Protein AF-R5EJP7-F1 (afdb_monomer)

pLDDT: mean 77.64, std 16.43, range [38.44, 96.5]

Mean predicted aligned error: 10.97 Å

Radius of gyration: 23.85 Å; Cα contacts (8 Å, |Δi|>4): 355; chains: 1; bounding box: 61×48×78 Å

Structure (mmCIF, N/CA/C/O backbone):
data_AF-R5EJP7-F1
#
_entry.id   AF-R5EJP7-F1
#
loop_
_atom_site.group_PDB
_atom_site.id
_atom_site.type_symbol
_atom_site.label_atom_id
_atom_site.label_alt_id
_atom_site.label_comp_id
_atom_site.label_asym_id
_atom_site.label_entity_id
_atom_site.label_seq_id
_atom_site.pdbx_PDB_ins_code
_atom_site.Cartn_x
_atom_site.Cartn_y
_atom_site.Cartn_z
_atom_site.occupancy
_atom_site.B_iso_or_equiv
_atom_site.auth_seq_id
_atom_site.auth_comp_id
_atom_site.auth_asym_id
_atom_site.auth_atom_id
_atom_site.pdbx_PDB_model_num
ATOM 1 N N . MET A 1 1 ? -15.160 33.007 57.680 1.00 49.91 1 MET A N 1
ATOM 2 C CA . MET A 1 1 ? -15.693 32.527 56.383 1.00 49.91 1 MET A CA 1
ATOM 3 C C . MET A 1 1 ? -16.082 31.056 56.513 1.00 49.91 1 MET A C 1
ATOM 5 O O . MET A 1 1 ? -15.191 30.227 56.633 1.00 49.91 1 MET A O 1
ATOM 9 N N . LYS A 1 2 ? -17.378 30.710 56.554 1.00 53.09 2 LYS A N 1
ATOM 10 C CA . LYS A 1 2 ? -17.824 29.302 56.521 1.00 53.09 2 LYS A CA 1
ATOM 11 C C . LYS A 1 2 ? -17.984 28.872 55.060 1.00 53.09 2 LYS A C 1
ATOM 13 O O . LYS A 1 2 ? -18.818 29.430 54.354 1.00 53.09 2 LYS A O 1
ATOM 18 N N . ARG A 1 3 ? -17.178 27.909 54.604 1.00 61.69 3 ARG A N 1
ATOM 19 C CA . ARG A 1 3 ? -17.355 27.256 53.298 1.00 61.69 3 ARG A CA 1
ATOM 20 C C . ARG A 1 3 ? -18.567 26.323 53.379 1.00 61.69 3 ARG A C 1
ATOM 22 O O . ARG A 1 3 ? -18.588 25.416 54.205 1.00 61.69 3 ARG A O 1
ATOM 29 N N . SER A 1 4 ? -19.583 26.582 52.558 1.00 59.25 4 SER A N 1
ATOM 30 C CA . SER A 1 4 ? -20.739 25.698 52.394 1.00 59.25 4 SER A CA 1
ATOM 31 C C . SER A 1 4 ? -20.351 24.574 51.436 1.00 59.25 4 SER A C 1
ATOM 33 O O . SER A 1 4 ? -20.271 24.786 50.230 1.00 59.25 4 SER A O 1
ATOM 35 N N . ASN A 1 5 ? -20.076 23.389 51.9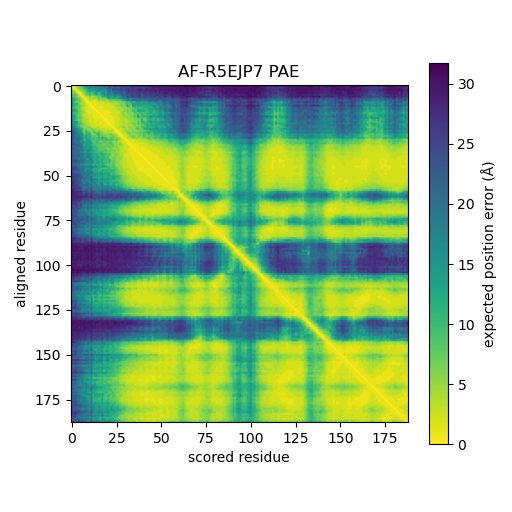77 1.00 64.88 5 ASN A N 1
ATOM 36 C CA . ASN A 1 5 ? -19.972 22.176 51.175 1.00 64.88 5 ASN A CA 1
ATOM 37 C C . ASN A 1 5 ? -21.388 21.617 51.001 1.00 64.88 5 ASN A C 1
ATOM 39 O O . ASN A 1 5 ? -21.934 21.014 51.924 1.00 64.88 5 ASN A O 1
ATOM 43 N N . LYS A 1 6 ? -21.998 21.843 49.833 1.00 70.75 6 LYS A N 1
ATOM 44 C CA . LYS A 1 6 ? -23.187 21.095 49.409 1.00 70.75 6 LYS A CA 1
ATOM 45 C C . LYS A 1 6 ? -22.707 19.730 48.912 1.00 70.75 6 LYS A C 1
ATOM 47 O O . LYS A 1 6 ? -22.056 19.656 47.875 1.00 70.75 6 LYS A O 1
ATOM 52 N N . GLY A 1 7 ? -22.935 18.678 49.695 1.00 68.19 7 GLY A N 1
ATOM 53 C CA . GLY A 1 7 ? -22.681 17.304 49.258 1.00 68.19 7 GLY A CA 1
ATOM 54 C C . GLY A 1 7 ? -23.722 16.875 48.224 1.00 68.19 7 GLY A C 1
ATOM 55 O O . GLY A 1 7 ? -24.893 17.221 48.371 1.00 68.19 7 GLY A O 1
ATOM 56 N N . TYR A 1 8 ? -23.294 16.149 47.190 1.00 74.38 8 TYR A N 1
ATOM 57 C CA . TYR A 1 8 ? -24.193 15.553 46.197 1.00 74.38 8 TYR A CA 1
ATOM 58 C C . TYR A 1 8 ? -25.126 14.532 46.856 1.00 74.38 8 TYR A C 1
ATOM 60 O O . TYR A 1 8 ? -24.685 13.724 47.678 1.00 74.38 8 TYR A O 1
ATOM 68 N N . SER A 1 9 ? -26.407 14.547 46.480 1.00 86.50 9 SER A N 1
ATOM 69 C CA . SER A 1 9 ? -27.352 13.508 46.893 1.00 86.50 9 SER A CA 1
ATOM 70 C C . SER A 1 9 ? -26.990 12.165 46.250 1.00 86.50 9 SER A C 1
ATOM 72 O O . SER A 1 9 ? -26.539 12.116 45.105 1.00 86.50 9 SER A O 1
ATOM 74 N N . LEU A 1 10 ? -27.245 11.051 46.948 1.00 84.62 10 LEU A N 1
ATOM 75 C CA . LEU A 1 10 ? -27.065 9.699 46.396 1.00 84.62 10 LEU A CA 1
ATOM 76 C C . LEU A 1 10 ? -27.857 9.496 45.096 1.00 84.62 10 LEU A C 1
ATOM 78 O O . LEU A 1 10 ? -27.385 8.831 44.178 1.00 84.62 10 LEU A O 1
ATOM 82 N N . VAL A 1 11 ? -29.043 10.104 45.006 1.00 90.69 11 VAL A N 1
ATOM 83 C CA . VAL A 1 11 ? -29.890 10.040 43.807 1.00 90.69 11 VAL A CA 1
ATOM 84 C C . VAL A 1 11 ? -29.264 10.821 42.652 1.00 90.69 11 VAL A C 1
ATOM 86 O O . VAL A 1 11 ? -29.264 10.347 41.520 1.00 90.69 11 VAL A O 1
ATOM 89 N N . GLU A 1 12 ? -28.681 11.988 42.928 1.00 88.12 12 GLU A N 1
ATOM 90 C CA . GLU A 1 12 ? -27.996 12.783 41.903 1.00 88.12 12 GLU A CA 1
ATOM 91 C C . GLU A 1 12 ? -26.761 12.049 41.381 1.00 88.12 12 GLU A C 1
ATOM 93 O O . GLU A 1 12 ? -26.544 12.005 40.173 1.00 88.12 12 GLU A O 1
ATOM 98 N N . LEU A 1 13 ? -26.004 11.385 42.259 1.00 88.88 13 LEU A N 1
ATOM 99 C CA . LEU A 1 13 ? -24.882 10.548 41.842 1.00 88.88 13 LEU A CA 1
ATOM 100 C C . LEU A 1 13 ? -25.345 9.382 40.952 1.00 88.88 13 LEU A C 1
ATOM 102 O O . LEU A 1 13 ? -24.707 9.103 39.938 1.00 88.88 13 LEU A O 1
ATOM 106 N N . LEU A 1 14 ? -26.469 8.740 41.291 1.00 89.75 14 LEU A N 1
ATOM 107 C CA . LEU A 1 14 ? -27.028 7.621 40.528 1.00 89.75 14 LEU A CA 1
ATOM 108 C C . LEU A 1 14 ? -27.467 8.040 39.116 1.00 89.75 14 LEU A C 1
ATOM 110 O O . LEU A 1 14 ? -27.211 7.333 38.142 1.00 89.75 14 LEU A O 1
ATOM 114 N N . ILE A 1 15 ? -28.095 9.207 38.983 1.00 91.94 15 ILE A N 1
ATOM 115 C CA . ILE A 1 15 ? -28.496 9.729 37.672 1.00 91.94 15 ILE A CA 1
ATOM 116 C C . ILE A 1 15 ? -27.258 10.079 36.836 1.00 91.94 15 ILE A C 1
ATOM 118 O O . ILE A 1 15 ? -27.213 9.774 35.643 1.00 91.94 15 ILE A O 1
ATOM 122 N N . VAL A 1 16 ? -26.222 10.656 37.452 1.00 92.75 16 VAL A N 1
ATOM 123 C CA . VAL A 1 16 ? -24.979 11.007 36.752 1.00 92.75 16 VAL A CA 1
ATOM 124 C C . VAL A 1 16 ? -24.275 9.763 36.207 1.00 92.75 16 VAL A C 1
ATOM 126 O O . VAL A 1 16 ? -23.910 9.754 35.031 1.00 92.75 16 VAL A O 1
ATOM 129 N N . ILE A 1 17 ? -24.138 8.692 36.997 1.00 91.44 17 ILE A N 1
ATOM 130 C CA . ILE A 1 17 ? -23.528 7.444 36.503 1.00 91.44 17 ILE A CA 1
ATOM 131 C C . ILE A 1 17 ? -24.368 6.794 35.396 1.00 91.44 17 ILE A C 1
ATOM 133 O O . ILE A 1 17 ? -23.797 6.245 34.457 1.00 91.44 17 ILE A O 1
ATOM 137 N N . ALA A 1 18 ? -25.701 6.899 35.455 1.00 92.38 18 ALA A N 1
ATOM 138 C CA . ALA A 1 18 ? -26.584 6.363 34.423 1.00 92.38 18 ALA A CA 1
ATOM 139 C C . ALA A 1 18 ? -26.394 7.095 33.085 1.00 92.38 18 ALA A C 1
ATOM 141 O O . ALA A 1 18 ? -26.239 6.459 32.043 1.00 92.38 18 ALA A O 1
ATOM 142 N N . ILE A 1 19 ? -26.329 8.430 33.108 1.00 92.19 19 ILE A N 1
ATOM 143 C CA . ILE A 1 19 ? -26.080 9.230 31.902 1.00 92.19 19 ILE A CA 1
ATOM 144 C C . ILE A 1 19 ? -24.655 8.994 31.383 1.00 92.19 19 ILE A C 1
ATOM 146 O O . ILE A 1 19 ? -24.472 8.809 30.180 1.00 92.19 19 ILE A O 1
ATOM 150 N N . MET A 1 20 ? -23.649 8.937 32.265 1.00 90.00 20 MET A N 1
ATOM 151 C CA . MET A 1 20 ? -22.272 8.621 31.869 1.00 90.00 20 MET A CA 1
ATOM 152 C C . MET A 1 20 ? -22.175 7.242 31.212 1.00 90.00 20 MET A C 1
ATOM 154 O O . MET A 1 20 ? -21.526 7.125 30.180 1.00 90.00 20 MET A O 1
ATOM 158 N N . ALA A 1 21 ? -22.869 6.225 31.732 1.00 86.19 21 ALA A N 1
ATOM 159 C CA . ALA A 1 21 ? -22.885 4.891 31.134 1.00 86.19 21 ALA A CA 1
ATOM 160 C C . ALA A 1 21 ? -23.450 4.899 29.702 1.00 86.19 21 ALA A C 1
ATOM 162 O O . ALA A 1 21 ? -22.859 4.297 28.803 1.00 86.19 21 ALA A O 1
ATOM 163 N N . ILE A 1 22 ? -24.547 5.628 29.464 1.00 86.81 22 ILE A N 1
ATOM 164 C CA . ILE A 1 22 ? -25.147 5.766 28.127 1.00 86.81 22 ILE A CA 1
ATOM 165 C C . ILE A 1 22 ? -24.189 6.500 27.175 1.00 86.81 22 ILE A C 1
ATOM 167 O O . ILE A 1 22 ? -23.930 6.025 26.067 1.00 86.81 22 ILE A O 1
ATOM 171 N N . LEU A 1 23 ? -23.618 7.630 27.608 1.00 84.12 23 LEU A N 1
ATOM 172 C CA . LEU A 1 23 ? -22.690 8.425 26.795 1.00 84.12 23 LEU A CA 1
ATOM 173 C C . LEU A 1 23 ? -21.397 7.660 26.475 1.00 84.12 23 LEU A C 1
ATOM 175 O O . LEU A 1 23 ? -20.916 7.703 25.340 1.00 84.12 23 LEU A O 1
ATOM 179 N N . SER A 1 24 ? -20.855 6.913 27.441 1.00 78.81 24 SER A N 1
ATOM 180 C CA . SER A 1 24 ? -19.688 6.053 27.236 1.00 78.81 24 SER A CA 1
ATOM 181 C C . SER A 1 24 ? -19.973 4.929 26.239 1.00 78.81 24 SER A C 1
ATOM 183 O O . SER A 1 24 ? -19.116 4.639 25.406 1.00 78.81 24 SER A O 1
ATOM 185 N N . GLY A 1 25 ? -21.175 4.341 26.258 1.00 72.00 25 GLY A N 1
ATOM 186 C 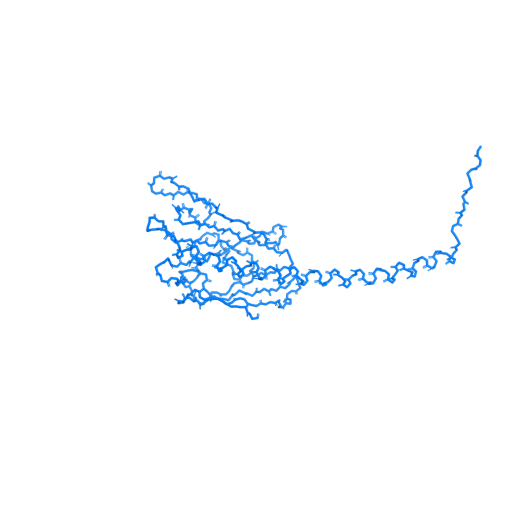CA . GLY A 1 25 ? -21.578 3.315 25.292 1.00 72.00 25 GLY A CA 1
ATOM 187 C C . GLY A 1 25 ? -21.544 3.808 23.839 1.00 72.00 25 GLY A C 1
ATOM 188 O O . GLY A 1 25 ? -20.973 3.146 22.973 1.00 72.00 25 GLY A O 1
ATOM 189 N N . VAL A 1 26 ? -22.078 5.006 23.573 1.00 71.62 26 VAL A N 1
ATOM 190 C CA . VAL A 1 26 ? -22.087 5.609 22.224 1.00 71.62 26 VAL A CA 1
ATOM 191 C C . VAL A 1 26 ? -20.672 5.977 21.756 1.00 71.62 26 VAL A C 1
ATOM 193 O O . VAL A 1 26 ? -20.326 5.772 20.591 1.00 71.62 26 VAL A O 1
ATOM 196 N N . ALA A 1 27 ? -19.822 6.473 22.659 1.00 66.25 27 ALA A N 1
ATOM 197 C CA . ALA A 1 27 ? -18.451 6.860 22.327 1.00 66.25 27 ALA A CA 1
ATOM 198 C C . ALA A 1 27 ? -17.599 5.679 21.819 1.00 66.25 27 ALA A C 1
ATOM 200 O O . ALA A 1 27 ? -16.821 5.840 20.876 1.00 66.25 27 ALA A O 1
ATOM 201 N N . VAL A 1 28 ? -17.763 4.481 22.394 1.00 69.12 28 VAL A N 1
ATOM 202 C CA . VAL A 1 28 ? -16.991 3.285 22.003 1.00 69.12 28 VAL A CA 1
ATOM 203 C C . VAL A 1 28 ? -17.319 2.834 20.574 1.00 69.12 28 VAL A C 1
ATOM 205 O O . VAL A 1 28 ? -16.406 2.497 19.815 1.00 69.12 28 VAL A O 1
ATOM 208 N N . VAL A 1 29 ? -18.595 2.883 20.174 1.00 69.69 29 VAL A N 1
ATOM 209 C CA . VAL A 1 29 ? -19.032 2.522 18.812 1.00 69.69 29 VAL A CA 1
ATOM 210 C C . VAL A 1 29 ? -18.409 3.460 17.775 1.00 69.69 29 VAL A C 1
ATOM 212 O O . VAL A 1 29 ? -17.848 3.003 16.777 1.00 69.69 29 VAL A O 1
ATOM 215 N N . SER A 1 30 ? -18.410 4.767 18.050 1.00 70.69 30 SER A N 1
ATOM 216 C CA . SER A 1 30 ? -17.817 5.782 17.170 1.00 70.69 30 SER A CA 1
ATOM 217 C C . SER A 1 30 ? -16.315 5.574 16.953 1.00 70.69 30 SER A C 1
ATOM 219 O O . SER A 1 30 ? -15.826 5.706 15.831 1.00 70.69 30 SER A O 1
ATOM 221 N N . VAL A 1 31 ? -15.568 5.180 17.992 1.00 75.94 31 VAL A N 1
ATOM 222 C CA . VAL A 1 31 ? -14.130 4.881 17.866 1.00 75.94 31 VAL A CA 1
ATOM 223 C C . VAL A 1 31 ? -13.882 3.667 16.963 1.00 75.94 31 VAL A C 1
ATOM 225 O O . VAL A 1 31 ? -12.926 3.673 16.186 1.00 75.94 31 VAL A O 1
ATOM 228 N N . GLY A 1 32 ? -14.737 2.640 17.024 1.00 78.06 32 GLY A N 1
ATOM 229 C CA . GLY A 1 32 ? -14.656 1.476 16.135 1.00 78.06 32 GLY A CA 1
ATOM 230 C C . GLY A 1 32 ? -14.814 1.851 14.659 1.00 78.06 32 GLY A C 1
ATOM 231 O O . GLY A 1 32 ? -13.994 1.453 13.830 1.00 78.06 32 GLY A O 1
ATOM 232 N N . LEU A 1 33 ? -15.805 2.693 14.349 1.00 81.38 33 LEU A N 1
ATOM 233 C CA . LEU A 1 33 ? -16.051 3.191 12.991 1.00 81.38 33 LEU A CA 1
ATOM 234 C C . LEU A 1 33 ? -14.876 4.026 12.459 1.00 81.38 33 LEU A C 1
ATOM 236 O O . LEU A 1 33 ? -14.459 3.844 11.317 1.00 81.38 33 LEU A O 1
ATOM 240 N N . ILE A 1 34 ? -14.285 4.888 13.293 1.00 85.25 34 ILE A N 1
ATOM 241 C CA . ILE A 1 34 ? -13.122 5.708 12.908 1.00 85.25 34 ILE A CA 1
ATOM 242 C C . ILE A 1 34 ? -11.907 4.833 12.574 1.00 85.25 34 ILE A C 1
ATOM 244 O O . ILE A 1 34 ? -11.189 5.120 11.615 1.00 85.25 34 ILE A O 1
ATOM 248 N N . LYS A 1 35 ? -11.662 3.761 13.340 1.00 87.56 35 LYS A N 1
ATOM 249 C CA . LYS A 1 35 ? -10.561 2.825 13.054 1.00 87.56 35 LYS A CA 1
ATOM 250 C C . LYS A 1 35 ? -10.746 2.152 11.696 1.00 87.56 35 LYS A C 1
ATOM 252 O O . LYS A 1 35 ? -9.797 2.105 10.919 1.00 87.56 35 LYS A O 1
ATOM 257 N N . GLN A 1 36 ? -11.962 1.694 11.396 1.00 87.12 36 GLN A N 1
ATOM 258 C CA . GLN A 1 36 ? -12.276 1.065 10.113 1.00 87.12 36 GLN A CA 1
ATOM 259 C C . GLN A 1 36 ? -12.165 2.052 8.942 1.00 87.12 36 GLN A C 1
ATOM 261 O O . GLN A 1 36 ? -11.613 1.697 7.901 1.00 87.12 36 GLN A O 1
ATOM 266 N N . ALA A 1 37 ? -12.630 3.293 9.112 1.00 88.44 37 ALA A N 1
ATOM 267 C CA . ALA A 1 37 ? -12.478 4.342 8.106 1.00 88.44 37 ALA A CA 1
ATOM 268 C C . ALA A 1 37 ? -10.997 4.598 7.795 1.00 88.44 37 ALA A C 1
ATOM 270 O O . ALA A 1 37 ? -10.576 4.452 6.653 1.00 88.44 37 ALA A O 1
ATOM 271 N N . ARG A 1 38 ? -10.171 4.818 8.827 1.00 90.50 38 ARG A N 1
ATOM 272 C CA . ARG A 1 38 ? -8.722 5.016 8.661 1.00 90.50 38 ARG A CA 1
ATOM 273 C C . ARG A 1 38 ? -8.008 3.805 8.059 1.00 90.50 38 ARG A C 1
ATOM 275 O O . ARG A 1 38 ? -6.990 3.966 7.394 1.00 90.50 38 ARG A O 1
ATOM 282 N N . ALA A 1 39 ? -8.499 2.592 8.314 1.00 90.75 39 ALA A N 1
ATOM 283 C CA . ALA A 1 39 ? -7.974 1.386 7.686 1.00 90.75 39 ALA A CA 1
ATOM 284 C C . ALA A 1 39 ? -8.257 1.368 6.177 1.00 90.75 39 ALA A C 1
ATOM 286 O O . ALA A 1 39 ? -7.357 1.089 5.389 1.00 90.75 39 ALA A O 1
ATOM 287 N N . ARG A 1 40 ? -9.471 1.744 5.760 1.00 91.94 40 ARG A N 1
ATOM 288 C CA . ARG A 1 40 ? -9.826 1.895 4.339 1.00 91.94 40 ARG A CA 1
ATOM 289 C C . ARG A 1 40 ? -9.070 3.043 3.672 1.00 91.94 40 ARG A C 1
ATOM 291 O O . ARG A 1 40 ? -8.584 2.866 2.559 1.00 91.94 40 ARG A O 1
ATOM 298 N N . ASP A 1 41 ? -8.901 4.167 4.363 1.00 93.50 41 ASP A N 1
ATOM 299 C CA . ASP A 1 41 ? -8.111 5.301 3.870 1.00 93.50 41 ASP A CA 1
ATOM 300 C C . ASP A 1 41 ? -6.655 4.898 3.601 1.00 93.50 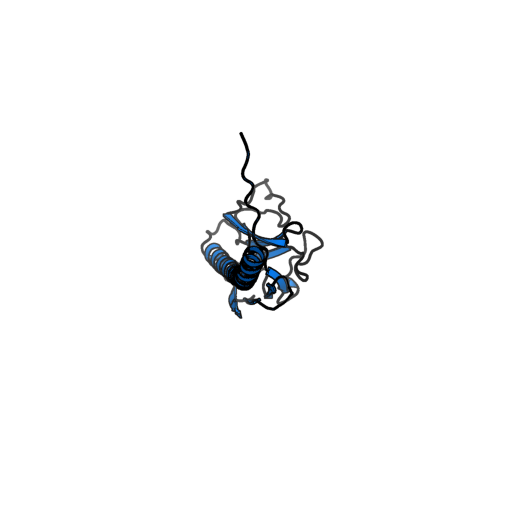41 ASP A C 1
ATOM 302 O O . ASP A 1 41 ? -6.057 5.355 2.628 1.00 93.50 41 ASP A O 1
ATOM 306 N N . ALA A 1 42 ? -6.086 4.004 4.418 1.00 91.88 42 ALA A N 1
ATOM 307 C CA . ALA A 1 42 ? -4.742 3.473 4.200 1.00 91.88 42 ALA A CA 1
ATOM 308 C C . ALA A 1 42 ? -4.648 2.624 2.922 1.00 91.88 42 ALA A C 1
ATOM 310 O O . ALA A 1 42 ? -3.691 2.781 2.165 1.00 91.88 42 ALA A O 1
ATOM 311 N N . VAL A 1 43 ? -5.652 1.781 2.648 1.00 94.12 43 VAL A N 1
ATOM 312 C CA . VAL A 1 43 ? -5.737 1.002 1.397 1.00 94.12 43 VAL A CA 1
ATOM 313 C C . VAL A 1 43 ? -5.807 1.942 0.193 1.00 94.12 43 VAL A C 1
ATOM 315 O O . VAL A 1 43 ? -5.049 1.786 -0.762 1.00 94.12 43 VAL A O 1
ATOM 318 N N . GLN A 1 44 ? -6.676 2.956 0.252 1.00 95.12 44 GLN A N 1
ATOM 319 C CA . GLN A 1 44 ? -6.827 3.936 -0.827 1.00 95.12 44 GLN A CA 1
ATOM 320 C C . GLN A 1 44 ? -5.558 4.767 -1.033 1.00 95.12 44 GLN A C 1
ATOM 322 O O . GLN A 1 44 ? -5.142 4.983 -2.168 1.00 95.12 44 GLN A O 1
ATOM 327 N N . SER A 1 45 ? -4.898 5.180 0.051 1.00 94.38 45 SER A N 1
ATOM 328 C CA . SER A 1 45 ? -3.632 5.917 -0.012 1.00 94.38 45 SER A CA 1
ATOM 329 C C . SER A 1 45 ? -2.531 5.076 -0.651 1.00 94.38 45 SER A C 1
ATOM 331 O O . SER A 1 45 ? -1.833 5.563 -1.534 1.00 94.38 45 SER A O 1
ATOM 333 N N . PHE A 1 46 ? -2.406 3.801 -0.271 1.00 93.81 46 PHE A N 1
ATOM 334 C CA . PHE A 1 46 ? -1.463 2.876 -0.901 1.00 93.81 46 PHE A CA 1
ATOM 335 C C . PHE A 1 46 ? -1.744 2.715 -2.402 1.00 93.81 46 PHE A C 1
ATOM 337 O O . PHE A 1 46 ? -0.837 2.851 -3.221 1.00 93.81 46 PHE A O 1
ATOM 344 N N . ASN A 1 47 ? -3.007 2.499 -2.775 1.00 94.56 47 ASN A N 1
ATOM 345 C CA . ASN A 1 47 ? -3.425 2.372 -4.171 1.00 94.56 47 ASN A CA 1
ATOM 346 C C . ASN A 1 47 ? -3.142 3.650 -4.981 1.00 94.56 47 ASN A C 1
ATOM 348 O O . ASN A 1 47 ? -2.642 3.595 -6.102 1.00 94.56 47 ASN A O 1
ATOM 352 N N . SER A 1 48 ? -3.409 4.817 -4.394 1.00 93.62 48 SER A N 1
ATOM 353 C CA . SER A 1 48 ? -3.097 6.106 -5.009 1.00 93.62 48 SER A CA 1
ATOM 354 C C . SER A 1 48 ? -1.594 6.294 -5.201 1.00 93.62 48 SER A C 1
ATOM 356 O O . SER A 1 48 ? -1.192 6.853 -6.221 1.00 93.62 48 SER A O 1
ATOM 358 N N . GLN A 1 49 ? -0.762 5.837 -4.258 1.00 91.81 49 GLN A N 1
ATOM 359 C CA . GLN A 1 49 ? 0.690 5.889 -4.423 1.00 91.81 49 GLN A CA 1
ATOM 360 C C . GLN A 1 49 ? 1.167 4.942 -5.523 1.00 91.81 49 GLN A C 1
ATOM 362 O O . GLN A 1 49 ? 1.977 5.365 -6.338 1.00 91.81 49 GLN A O 1
ATOM 367 N N . LEU A 1 50 ? 0.605 3.732 -5.643 1.00 92.25 50 LEU A N 1
ATOM 368 C CA . LEU A 1 50 ? 0.883 2.840 -6.778 1.00 92.25 50 LEU A CA 1
ATOM 369 C C . LEU A 1 50 ? 0.584 3.513 -8.122 1.00 92.25 50 LEU A C 1
ATOM 371 O O . LEU A 1 50 ? 1.443 3.540 -9.001 1.00 92.25 50 LEU A O 1
ATOM 375 N N . THR A 1 51 ? -0.609 4.099 -8.266 1.00 92.00 51 THR A N 1
ATOM 376 C CA . THR A 1 51 ? -0.989 4.846 -9.476 1.00 92.00 51 THR A CA 1
ATOM 377 C C . THR A 1 51 ? -0.025 6.001 -9.742 1.00 92.00 51 THR A C 1
ATOM 379 O O . THR A 1 51 ? 0.440 6.176 -10.866 1.00 92.00 51 THR A O 1
ATOM 382 N N . SER A 1 52 ? 0.294 6.781 -8.708 1.00 89.06 52 SER A N 1
ATOM 383 C CA . SER A 1 52 ? 1.176 7.943 -8.805 1.00 89.06 52 SER A CA 1
ATOM 384 C C . SER A 1 52 ? 2.592 7.548 -9.226 1.00 89.06 52 SER A C 1
ATOM 386 O O . SER A 1 52 ? 3.122 8.111 -10.181 1.00 89.06 52 SER A O 1
ATOM 388 N N . THR A 1 53 ? 3.189 6.539 -8.584 1.00 86.62 53 THR A N 1
ATOM 389 C CA . THR A 1 53 ? 4.518 6.028 -8.940 1.00 86.62 53 THR A CA 1
ATOM 390 C C . THR A 1 53 ? 4.526 5.461 -10.355 1.00 86.62 53 THR A C 1
ATOM 392 O O . THR A 1 53 ? 5.448 5.760 -11.110 1.00 86.62 53 THR A O 1
ATOM 395 N N . TRP A 1 54 ? 3.504 4.699 -10.753 1.00 89.75 54 TRP A N 1
ATOM 396 C CA . TRP A 1 54 ? 3.405 4.159 -12.111 1.00 89.75 54 TRP A CA 1
ATOM 397 C C . TRP A 1 54 ? 3.335 5.273 -13.166 1.00 89.75 54 TRP A C 1
ATOM 399 O O . TRP A 1 54 ? 4.126 5.280 -14.110 1.00 89.75 54 TRP A O 1
ATOM 409 N N . LEU A 1 55 ? 2.454 6.265 -12.981 1.00 87.88 55 LEU A N 1
ATOM 410 C CA . LEU A 1 55 ? 2.318 7.404 -13.896 1.00 87.88 55 LEU A CA 1
ATOM 411 C C . LEU A 1 55 ? 3.605 8.223 -13.990 1.00 87.88 55 LEU A C 1
ATOM 413 O O . LEU A 1 55 ? 4.052 8.538 -15.093 1.00 87.88 55 LEU A O 1
ATOM 417 N N . GLN A 1 56 ? 4.210 8.551 -12.847 1.00 86.12 56 GLN A N 1
ATOM 418 C CA . GLN A 1 56 ? 5.440 9.334 -12.819 1.00 86.12 56 GLN A CA 1
ATOM 419 C C . GLN A 1 56 ? 6.608 8.559 -13.447 1.00 86.12 56 GLN A C 1
ATOM 421 O O . GLN A 1 56 ? 7.348 9.137 -14.236 1.00 86.12 56 GLN A O 1
ATOM 426 N N . THR A 1 57 ? 6.711 7.242 -13.227 1.00 83.31 57 THR A N 1
ATOM 427 C CA . THR A 1 57 ? 7.736 6.392 -13.866 1.00 83.31 57 THR A CA 1
ATOM 428 C C . THR A 1 57 ? 7.658 6.443 -15.389 1.00 83.31 57 THR A C 1
ATOM 430 O O . THR A 1 57 ? 8.686 6.493 -16.058 1.00 83.31 57 THR A O 1
ATOM 433 N N . LYS A 1 58 ? 6.444 6.478 -15.950 1.00 82.75 58 LYS A N 1
ATOM 434 C CA . LYS A 1 58 ? 6.231 6.589 -17.400 1.00 82.75 58 LYS A CA 1
ATOM 435 C C . LYS A 1 58 ? 6.448 7.998 -17.958 1.00 82.75 58 LYS A C 1
ATOM 437 O O . LYS A 1 58 ? 6.605 8.147 -19.166 1.00 82.75 58 LYS A O 1
ATOM 442 N N . ALA A 1 59 ? 6.410 9.022 -17.108 1.00 81.50 59 ALA A N 1
ATOM 443 C CA . ALA A 1 59 ? 6.583 10.422 -17.494 1.00 81.50 59 ALA A CA 1
ATOM 444 C C . ALA A 1 59 ? 8.044 10.900 -17.405 1.00 81.50 59 ALA A C 1
ATOM 446 O O . ALA A 1 59 ? 8.355 12.022 -17.806 1.00 81.50 59 ALA A O 1
ATOM 447 N N . ILE A 1 60 ? 8.936 10.068 -16.870 1.00 75.31 60 ILE A N 1
ATOM 448 C CA . ILE A 1 60 ? 10.344 10.395 -16.677 1.00 75.31 60 ILE A CA 1
ATOM 449 C C . ILE A 1 60 ? 11.115 10.448 -18.005 1.00 75.31 60 ILE A C 1
ATOM 451 O O . ILE A 1 60 ? 10.952 9.606 -18.888 1.00 75.31 60 ILE A O 1
ATOM 455 N N . GLY A 1 61 ? 12.003 11.441 -18.123 1.00 63.47 61 GLY A N 1
ATOM 456 C CA . GLY A 1 61 ? 12.875 11.627 -19.283 1.00 63.47 61 GLY A CA 1
ATOM 457 C C . GLY A 1 61 ? 13.969 10.557 -19.414 1.00 63.47 61 GLY A C 1
ATOM 458 O O . GLY A 1 61 ? 14.363 9.905 -18.449 1.00 63.47 61 GLY A O 1
ATOM 459 N N . GLU A 1 62 ? 14.525 10.409 -20.620 1.00 60.75 62 GLU A N 1
ATOM 460 C CA . GLU A 1 62 ? 15.437 9.310 -20.992 1.00 60.75 62 GLU A CA 1
ATOM 461 C C . GLU A 1 62 ? 16.649 9.116 -20.059 1.00 60.75 62 GLU A C 1
ATOM 463 O O . GLU A 1 62 ? 17.121 7.989 -19.902 1.00 60.75 62 GLU A O 1
ATOM 468 N N . LYS A 1 63 ? 17.119 10.190 -19.407 1.00 53.72 63 LYS A N 1
ATOM 469 C CA . LYS A 1 63 ? 18.338 10.219 -18.580 1.00 53.72 63 LYS A CA 1
ATOM 470 C C . LYS A 1 63 ? 18.175 9.736 -17.130 1.00 53.72 63 LYS A C 1
ATOM 472 O O . LYS A 1 63 ? 19.176 9.708 -16.422 1.00 53.72 63 LYS A O 1
ATOM 477 N N . GLN A 1 64 ? 16.973 9.378 -16.674 1.00 63.16 64 GLN A N 1
ATOM 478 C CA . GLN A 1 64 ? 16.742 8.895 -15.300 1.00 63.16 64 GLN A CA 1
ATOM 479 C C . GLN A 1 64 ? 16.352 7.401 -15.310 1.00 63.16 64 GLN A C 1
ATOM 481 O O . GLN A 1 64 ? 15.786 6.907 -16.296 1.00 63.16 64 GLN A O 1
ATOM 486 N N . ASP A 1 65 ? 16.706 6.658 -14.254 1.00 67.31 65 ASP A N 1
ATOM 487 C CA . ASP A 1 65 ? 16.236 5.277 -14.062 1.00 67.31 65 ASP A CA 1
ATOM 488 C C . ASP A 1 65 ? 14.756 5.282 -13.638 1.00 67.31 65 ASP A C 1
ATOM 490 O O . ASP A 1 65 ? 14.183 6.319 -13.309 1.00 67.31 65 ASP A O 1
ATOM 494 N N . SER A 1 66 ? 14.112 4.121 -13.682 1.00 73.25 66 SER A N 1
ATOM 495 C CA . SER A 1 66 ? 12.704 3.989 -13.311 1.00 73.25 66 SER A CA 1
ATOM 496 C C . SER A 1 66 ? 12.488 4.286 -11.823 1.00 73.25 66 SER A C 1
ATOM 498 O O . SER A 1 66 ? 13.280 3.844 -10.981 1.00 73.25 66 SER A O 1
ATOM 500 N N . MET A 1 67 ? 11.397 4.985 -11.485 1.00 77.88 67 MET A N 1
ATOM 501 C CA . MET A 1 67 ? 11.056 5.247 -10.084 1.00 77.88 67 MET A CA 1
ATOM 502 C C . MET A 1 67 ? 10.731 3.958 -9.350 1.00 77.88 67 MET A C 1
ATOM 504 O O . MET A 1 67 ? 10.274 2.966 -9.927 1.00 77.88 67 MET A O 1
ATOM 508 N N . TYR A 1 68 ? 10.902 4.008 -8.036 1.00 80.00 68 TYR A N 1
ATOM 509 C CA . TYR A 1 68 ? 10.450 2.943 -7.164 1.00 80.00 68 TYR A CA 1
ATOM 510 C C . TYR A 1 68 ? 9.816 3.496 -5.894 1.00 80.00 68 TYR A C 1
ATOM 512 O O . TYR A 1 68 ? 10.125 4.588 -5.411 1.00 80.00 68 TYR A O 1
ATOM 520 N N . MET A 1 69 ? 8.916 2.692 -5.351 1.00 84.00 69 MET A N 1
ATOM 521 C CA . MET A 1 69 ? 8.255 2.899 -4.080 1.00 84.00 69 MET A CA 1
ATOM 522 C C . MET A 1 69 ? 8.859 1.937 -3.057 1.00 84.00 69 MET A C 1
ATOM 524 O O . MET A 1 69 ? 8.954 0.737 -3.312 1.00 84.00 69 MET A O 1
ATOM 528 N N . LYS A 1 70 ? 9.261 2.449 -1.895 1.00 83.62 70 LYS A N 1
ATOM 529 C CA . LYS A 1 70 ? 9.679 1.650 -0.738 1.00 83.62 70 LYS A CA 1
ATOM 530 C C . LYS A 1 70 ? 8.561 1.657 0.287 1.00 83.62 70 LYS A C 1
ATOM 532 O O . LYS A 1 70 ? 8.071 2.726 0.640 1.00 83.62 70 LYS A O 1
ATOM 537 N N . VAL A 1 71 ? 8.209 0.489 0.804 1.00 85.62 71 VAL A N 1
ATOM 538 C CA . VAL A 1 71 ? 7.258 0.355 1.905 1.00 85.62 71 VAL A CA 1
ATOM 539 C C . VAL A 1 71 ? 7.976 -0.252 3.095 1.00 85.62 71 VAL A C 1
ATOM 541 O O . VAL A 1 71 ? 8.656 -1.270 2.972 1.00 85.62 71 VAL A O 1
ATOM 544 N N . VAL A 1 72 ? 7.859 0.404 4.244 1.00 82.81 72 VAL A N 1
ATOM 545 C CA . VAL A 1 72 ? 8.557 0.037 5.477 1.00 82.81 72 VAL A CA 1
ATOM 546 C C . VAL A 1 72 ? 7.559 -0.030 6.605 1.00 82.81 72 VAL A C 1
ATOM 548 O O . VAL A 1 72 ? 6.867 0.953 6.858 1.00 82.81 72 VAL A O 1
ATOM 551 N N . ARG A 1 73 ? 7.531 -1.141 7.339 1.00 81.31 73 ARG A N 1
ATOM 552 C CA . ARG A 1 73 ? 6.890 -1.136 8.649 1.00 81.31 73 ARG A CA 1
ATOM 553 C C . ARG A 1 73 ? 7.806 -0.477 9.674 1.00 81.31 73 ARG A C 1
ATOM 555 O O . ARG A 1 73 ? 8.960 -0.871 9.838 1.00 81.31 73 ARG A O 1
ATOM 562 N N . ASN A 1 74 ? 7.286 0.484 10.421 1.00 77.12 74 ASN A N 1
ATOM 563 C CA . ASN A 1 74 ? 7.963 0.999 11.598 1.00 77.12 74 ASN A CA 1
ATOM 564 C C . ASN A 1 74 ? 7.691 0.070 12.790 1.00 77.12 74 ASN A C 1
ATOM 566 O O . ASN A 1 74 ? 6.591 0.060 13.347 1.00 77.12 74 ASN A O 1
ATOM 570 N N . GLY A 1 75 ? 8.697 -0.702 13.206 1.00 68.38 75 GLY A N 1
ATOM 571 C CA . GLY A 1 75 ? 8.565 -1.645 14.322 1.00 68.38 75 GLY A CA 1
ATOM 572 C C . GLY A 1 75 ? 8.126 -1.001 15.646 1.00 68.38 75 GLY A C 1
ATOM 573 O O . GLY A 1 75 ? 7.435 -1.643 16.430 1.00 68.38 75 GLY A O 1
ATOM 574 N N . ASN A 1 76 ? 8.445 0.280 15.871 1.00 69.81 76 ASN A N 1
ATOM 575 C CA . ASN A 1 76 ? 8.112 0.978 17.118 1.00 69.81 76 ASN A CA 1
ATOM 576 C C . ASN A 1 76 ? 6.688 1.548 17.135 1.00 69.81 76 ASN A C 1
ATOM 578 O O . ASN A 1 76 ? 6.084 1.668 18.199 1.00 69.81 76 ASN A O 1
ATOM 582 N N . GLN A 1 77 ? 6.159 1.936 15.972 1.00 64.56 77 GLN A N 1
ATOM 583 C CA . GLN A 1 77 ? 4.869 2.631 15.865 1.00 64.56 77 GLN A CA 1
ATOM 584 C C . GLN A 1 77 ? 3.763 1.766 15.250 1.00 64.56 77 GLN A C 1
ATOM 586 O O . GLN A 1 77 ? 2.601 2.179 15.252 1.00 64.56 77 GLN A O 1
ATOM 591 N N . ALA A 1 78 ? 4.115 0.568 14.764 1.00 70.50 78 ALA A N 1
ATOM 592 C CA . ALA A 1 78 ? 3.239 -0.353 14.044 1.00 70.50 78 ALA A CA 1
ATOM 593 C C . ALA A 1 78 ? 2.499 0.300 12.860 1.00 70.50 78 ALA A C 1
ATOM 595 O O . ALA A 1 78 ? 1.442 -0.173 12.449 1.00 70.50 78 ALA A O 1
ATOM 596 N N . ASP A 1 79 ? 3.051 1.385 12.316 1.00 82.38 79 ASP A N 1
ATOM 597 C CA . ASP A 1 79 ? 2.595 2.031 11.094 1.00 82.38 79 ASP A CA 1
ATOM 598 C C . ASP A 1 79 ? 3.485 1.635 9.909 1.00 82.38 79 ASP A C 1
ATOM 600 O O . ASP A 1 79 ? 4.522 0.981 10.060 1.00 82.38 79 ASP A O 1
ATOM 604 N N . PHE A 1 80 ? 3.028 1.984 8.709 1.00 85.50 80 PHE A N 1
ATOM 605 C CA . PHE A 1 80 ? 3.762 1.752 7.472 1.00 85.50 80 PHE A CA 1
ATOM 606 C C . PHE A 1 80 ? 4.087 3.091 6.829 1.00 85.50 80 PHE A C 1
ATOM 608 O O . PHE A 1 80 ? 3.201 3.927 6.656 1.00 85.50 80 PHE A O 1
ATOM 615 N N . THR A 1 81 ? 5.338 3.279 6.436 1.00 87.62 81 THR A N 1
ATOM 616 C CA . THR A 1 81 ? 5.782 4.434 5.662 1.00 87.62 81 THR A CA 1
ATOM 617 C C . THR A 1 81 ? 5.987 4.018 4.217 1.00 87.62 81 THR A C 1
ATOM 619 O O . THR A 1 81 ? 6.609 2.992 3.940 1.00 87.62 81 THR A O 1
ATOM 622 N N . ILE A 1 82 ? 5.463 4.828 3.303 1.00 87.62 82 ILE A N 1
ATOM 623 C CA . ILE A 1 82 ? 5.713 4.732 1.873 1.00 87.62 82 ILE A CA 1
ATOM 624 C C . ILE A 1 82 ? 6.603 5.903 1.470 1.00 87.62 82 ILE A C 1
ATOM 626 O O . ILE A 1 82 ? 6.215 7.059 1.643 1.00 87.62 82 ILE A O 1
ATOM 630 N N . SER A 1 83 ? 7.755 5.598 0.884 1.00 83.81 83 SER A N 1
ATOM 631 C CA . SER A 1 83 ? 8.673 6.583 0.309 1.00 83.81 83 SER A CA 1
ATOM 632 C C . SER A 1 83 ? 8.772 6.390 -1.202 1.00 83.81 83 SER A C 1
ATOM 634 O O . SER A 1 83 ? 8.917 5.260 -1.672 1.00 83.81 83 SER A O 1
ATOM 636 N N . LEU A 1 84 ? 8.714 7.486 -1.961 1.00 81.00 84 LEU A N 1
ATOM 637 C CA . LEU A 1 84 ? 8.877 7.499 -3.415 1.00 81.00 84 LEU A CA 1
ATOM 638 C C . LEU A 1 84 ? 10.260 8.034 -3.781 1.00 81.00 84 LEU A C 1
ATOM 640 O O . LEU A 1 84 ? 10.702 9.053 -3.247 1.00 81.00 84 LEU A O 1
ATOM 644 N N . TYR A 1 85 ? 10.906 7.370 -4.733 1.00 77.56 85 TYR A N 1
ATOM 645 C CA . TYR A 1 85 ? 12.231 7.725 -5.226 1.00 77.56 85 TYR A CA 1
ATOM 646 C C . TYR A 1 85 ? 12.187 7.896 -6.741 1.00 77.56 85 TYR A C 1
ATOM 648 O O . TYR A 1 85 ? 11.721 7.006 -7.448 1.00 77.56 85 TYR A O 1
ATOM 656 N N . ASP A 1 86 ? 12.692 9.025 -7.234 1.00 71.19 86 ASP A N 1
ATOM 657 C CA . ASP A 1 86 ? 12.622 9.440 -8.644 1.00 71.19 86 ASP A CA 1
ATOM 658 C C . ASP A 1 86 ? 13.543 8.677 -9.609 1.00 71.19 86 ASP A C 1
ATOM 660 O O . ASP A 1 86 ? 13.582 8.992 -10.794 1.00 71.19 86 ASP A O 1
ATOM 664 N N . GLY A 1 87 ? 14.303 7.687 -9.131 1.00 61.66 87 GLY A N 1
ATOM 665 C CA . GLY A 1 87 ? 15.220 6.919 -9.977 1.00 61.66 87 GLY A CA 1
ATOM 666 C C . GLY A 1 87 ? 16.365 7.752 -10.571 1.00 61.66 87 GLY A C 1
ATOM 667 O O . GLY A 1 87 ? 17.165 7.232 -11.348 1.00 61.66 87 GLY A O 1
ATOM 668 N N . THR A 1 88 ? 16.515 9.027 -10.187 1.00 54.00 88 THR A N 1
ATOM 669 C CA . THR A 1 88 ? 17.633 9.880 -10.631 1.00 54.00 88 THR A CA 1
ATOM 670 C C . THR A 1 88 ? 18.966 9.420 -10.068 1.00 54.00 88 THR A C 1
ATOM 672 O O . THR A 1 88 ? 20.029 9.841 -10.524 1.00 54.00 88 THR A O 1
ATOM 675 N N . THR A 1 89 ? 18.911 8.507 -9.102 1.00 46.50 89 THR A N 1
ATOM 676 C CA . THR A 1 89 ? 20.069 8.130 -8.335 1.00 46.50 89 THR A CA 1
ATOM 677 C C . THR A 1 89 ? 19.903 6.793 -7.654 1.00 46.50 89 THR A C 1
ATOM 679 O O . THR A 1 89 ? 18.832 6.427 -7.164 1.00 46.50 89 THR A O 1
ATOM 682 N N . LYS A 1 90 ? 21.011 6.074 -7.541 1.00 43.00 90 LYS A N 1
ATOM 683 C CA . LYS A 1 90 ? 21.055 4.863 -6.744 1.00 43.00 90 LYS A CA 1
ATOM 684 C C . LYS A 1 90 ? 21.251 5.267 -5.284 1.00 43.00 90 LYS A C 1
ATOM 686 O O . LYS A 1 90 ? 22.349 5.591 -4.849 1.00 43.00 90 LYS A O 1
ATOM 691 N N . LYS A 1 91 ? 20.179 5.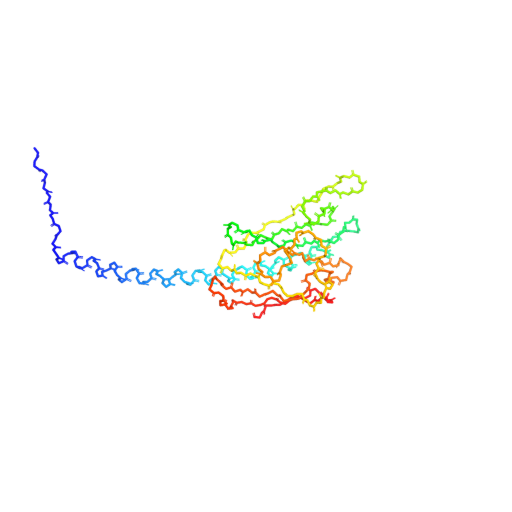247 -4.499 1.00 44.91 91 LYS A N 1
ATOM 692 C CA . LYS A 1 91 ? 20.320 4.665 -3.174 1.00 44.91 91 LYS A CA 1
ATOM 693 C C . LYS A 1 91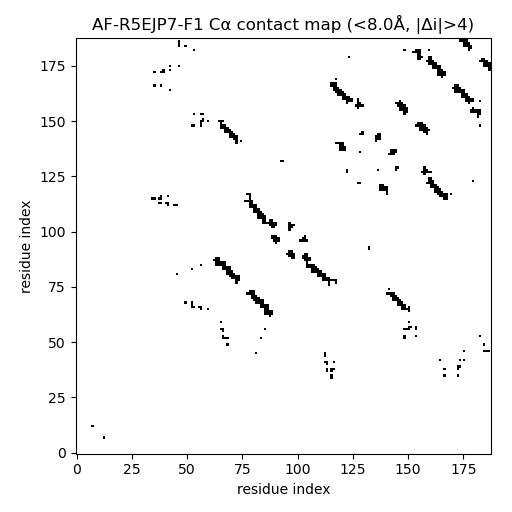 ? 20.505 3.189 -3.466 1.00 44.91 91 LYS A C 1
ATOM 695 O O . LYS A 1 91 ? 19.716 2.616 -4.221 1.00 44.91 91 LYS A O 1
ATOM 700 N N . ASP A 1 92 ? 21.519 2.569 -2.889 1.00 47.59 92 ASP A N 1
ATOM 701 C CA . ASP A 1 92 ? 21.288 1.180 -2.575 1.00 47.59 92 ASP A CA 1
ATOM 702 C C . ASP A 1 92 ? 19.998 1.139 -1.741 1.00 47.59 92 ASP A C 1
ATOM 704 O O . ASP A 1 92 ? 19.794 1.962 -0.839 1.00 47.59 92 ASP A O 1
ATOM 708 N N . LEU A 1 93 ? 19.073 0.259 -2.108 1.00 50.78 93 LEU A N 1
ATOM 709 C CA . LEU A 1 93 ? 17.723 0.187 -1.574 1.00 50.78 93 LEU A CA 1
ATOM 710 C C . LEU A 1 93 ? 17.713 0.063 -0.026 1.00 50.78 93 LEU A C 1
ATOM 712 O O . LEU A 1 93 ? 16.714 0.408 0.612 1.00 50.78 93 LEU A O 1
ATOM 716 N N . SER A 1 94 ? 18.852 -0.252 0.601 1.00 43.94 94 SER A N 1
ATOM 717 C CA . SER A 1 94 ? 19.210 -0.077 2.030 1.00 43.94 94 SER A CA 1
ATOM 718 C C . SER A 1 94 ? 19.046 1.321 2.625 1.00 43.94 94 SER A C 1
ATOM 720 O O . SER A 1 94 ? 19.071 1.459 3.845 1.00 43.94 94 SER A O 1
ATOM 722 N N . GLY A 1 95 ? 18.956 2.367 1.808 1.00 48.44 95 GLY A N 1
ATOM 723 C CA . GLY A 1 95 ? 19.051 3.752 2.270 1.00 48.44 95 GLY A CA 1
ATOM 724 C C . GLY A 1 95 ? 20.469 4.333 2.259 1.00 48.44 95 GLY A C 1
ATOM 725 O O . GLY A 1 95 ? 20.639 5.472 2.689 1.00 48.44 95 GLY A O 1
ATOM 726 N N . GLY A 1 96 ? 21.464 3.594 1.756 1.00 48.72 96 GLY A N 1
ATOM 727 C CA . GLY A 1 96 ? 22.813 4.103 1.518 1.00 48.72 96 GLY A CA 1
ATOM 728 C C . GLY A 1 96 ? 22.900 4.767 0.147 1.00 48.72 96 GLY A C 1
ATOM 729 O O . GLY A 1 96 ? 22.587 4.158 -0.866 1.00 48.72 96 GLY A O 1
ATOM 730 N N . THR A 1 97 ? 23.288 6.029 0.100 1.00 42.56 97 THR A N 1
ATOM 731 C CA . THR A 1 97 ? 23.510 6.776 -1.142 1.00 42.56 97 THR A CA 1
ATOM 732 C C . THR A 1 97 ? 24.749 6.271 -1.890 1.00 42.56 97 THR A C 1
ATOM 734 O O . THR A 1 97 ? 25.749 6.166 -1.194 1.00 42.56 97 T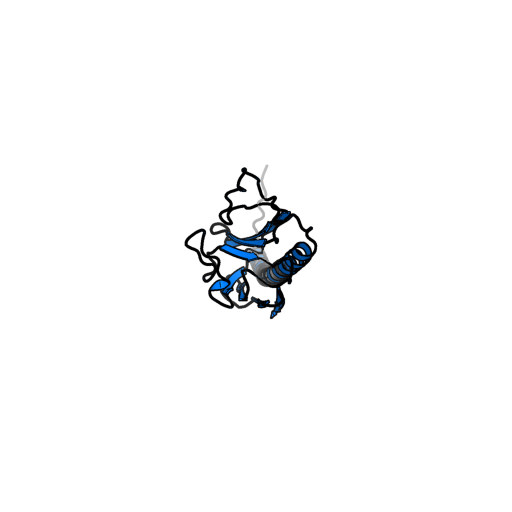HR A O 1
ATOM 737 N N . VAL A 1 98 ? 24.734 6.051 -3.225 1.00 52.91 98 VAL A N 1
ATOM 738 C CA . VAL A 1 98 ? 25.800 6.483 -4.184 1.00 52.91 98 VAL A CA 1
ATOM 739 C C . VAL A 1 98 ? 25.613 5.980 -5.643 1.00 52.91 98 VAL A C 1
ATOM 741 O O . VAL A 1 98 ? 25.234 4.834 -5.877 1.00 52.91 98 VAL A O 1
ATOM 744 N N . ASP A 1 99 ? 26.000 6.799 -6.640 1.00 39.78 99 ASP A N 1
ATOM 745 C CA . ASP A 1 99 ? 26.396 6.346 -7.996 1.00 39.78 99 ASP A CA 1
ATOM 746 C C . ASP A 1 99 ? 27.915 6.011 -8.092 1.00 39.78 99 ASP A C 1
ATOM 748 O O . ASP A 1 99 ? 28.644 6.135 -7.108 1.00 39.78 99 ASP A O 1
ATOM 752 N N . ASN A 1 100 ? 28.427 5.618 -9.275 1.00 43.38 100 ASN A N 1
ATOM 753 C CA . ASN A 1 100 ? 29.859 5.310 -9.519 1.00 43.38 100 ASN A CA 1
ATOM 754 C C . ASN A 1 100 ? 30.814 6.533 -9.390 1.00 43.38 100 ASN A C 1
ATOM 756 O O . ASN A 1 100 ? 32.021 6.398 -9.595 1.00 43.38 100 ASN A O 1
ATOM 760 N N . ASN A 1 101 ? 30.277 7.706 -9.034 1.00 42.12 101 ASN A N 1
ATOM 761 C CA . ASN A 1 101 ? 30.945 8.966 -8.709 1.00 42.12 101 ASN A CA 1
ATOM 762 C C . ASN A 1 101 ? 30.395 9.628 -7.408 1.00 42.12 101 ASN A C 1
ATOM 764 O O . ASN A 1 101 ? 30.783 10.755 -7.104 1.00 42.12 101 ASN A O 1
ATOM 768 N N . GLY A 1 102 ? 29.530 8.970 -6.620 1.00 41.81 102 GLY A N 1
ATOM 769 C CA . GLY A 1 102 ? 28.949 9.478 -5.369 1.00 41.81 102 GLY A CA 1
ATOM 770 C C . GLY A 1 102 ? 27.593 10.232 -5.364 1.00 41.81 102 GLY A C 1
ATOM 771 O O . GLY A 1 102 ? 27.302 10.861 -4.351 1.00 41.81 102 GLY A O 1
ATOM 772 N N . HIS A 1 103 ? 26.739 10.220 -6.395 1.00 39.62 103 HIS A N 1
ATOM 773 C CA . HIS A 1 103 ? 25.450 10.964 -6.378 1.00 39.62 103 HIS A CA 1
ATOM 774 C C . HIS A 1 103 ? 24.300 10.305 -5.571 1.00 39.62 103 HIS A C 1
ATOM 776 O O . HIS A 1 103 ? 24.291 9.087 -5.409 1.00 39.62 103 HIS A O 1
ATOM 782 N N . VAL A 1 104 ? 23.320 11.125 -5.101 1.00 47.66 104 VAL A N 1
ATOM 783 C CA . VAL A 1 104 ? 22.185 10.859 -4.147 1.00 47.66 104 VAL A CA 1
ATOM 784 C C . VAL A 1 104 ? 20.756 10.925 -4.731 1.00 47.66 104 VAL A C 1
ATOM 786 O O . VAL A 1 104 ? 20.484 11.865 -5.472 1.00 47.66 104 VAL A O 1
ATOM 789 N N . THR A 1 105 ? 19.823 10.005 -4.383 1.00 54.06 105 THR A N 1
ATOM 790 C CA . THR A 1 105 ? 18.389 10.040 -4.824 1.00 54.06 105 THR A CA 1
ATOM 791 C C . THR A 1 105 ? 17.571 10.915 -3.921 1.00 54.06 105 THR A C 1
ATOM 793 O O . THR A 1 105 ? 17.526 10.682 -2.709 1.00 54.06 105 THR A O 1
ATOM 796 N N . ALA A 1 106 ? 16.900 11.895 -4.514 1.00 56.81 106 ALA A N 1
ATOM 797 C CA . ALA A 1 106 ? 15.938 12.711 -3.811 1.00 56.81 106 ALA A CA 1
ATOM 798 C C . ALA A 1 106 ? 14.692 11.862 -3.522 1.00 56.81 106 ALA A C 1
ATOM 800 O O . ALA A 1 106 ? 14.059 11.315 -4.423 1.00 56.81 106 A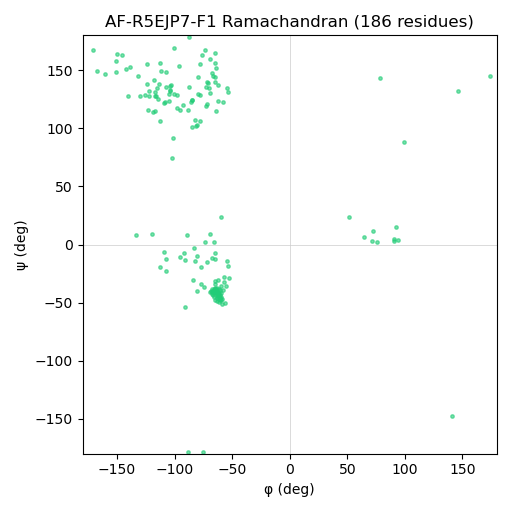LA A O 1
ATOM 801 N N . GLU A 1 107 ? 14.349 11.719 -2.243 1.00 67.62 107 GLU A N 1
ATOM 802 C CA . GLU A 1 107 ? 13.016 11.259 -1.864 1.00 67.62 107 GLU A CA 1
ATOM 803 C C . GLU A 1 107 ? 12.018 12.321 -2.335 1.00 67.62 107 GLU A C 1
ATOM 805 O O . GLU A 1 107 ? 12.071 13.468 -1.895 1.00 67.62 107 GLU A O 1
ATOM 810 N N . THR A 1 108 ? 11.151 11.958 -3.274 1.00 70.75 108 THR A N 1
ATOM 811 C CA . THR A 1 108 ? 10.212 12.894 -3.915 1.00 70.75 108 THR A CA 1
ATOM 812 C C . THR A 1 108 ? 8.875 12.942 -3.177 1.00 70.75 108 THR A C 1
ATOM 814 O O . THR A 1 108 ? 8.065 13.839 -3.395 1.00 70.75 108 THR A O 1
ATOM 817 N N . GLY A 1 109 ? 8.634 11.982 -2.282 1.00 71.31 109 GLY A N 1
ATOM 818 C CA . GLY A 1 109 ? 7.435 11.933 -1.461 1.00 71.31 109 GLY A CA 1
ATOM 819 C C . GLY A 1 109 ? 7.540 10.919 -0.329 1.00 71.31 109 GLY A C 1
ATOM 820 O O . GLY A 1 109 ? 8.201 9.889 -0.460 1.00 71.31 109 GLY A O 1
ATOM 821 N N . ASN A 1 110 ? 6.853 11.221 0.771 1.00 83.06 110 ASN A N 1
ATOM 822 C CA . ASN A 1 110 ? 6.767 10.385 1.962 1.00 83.06 110 ASN A CA 1
ATOM 823 C C . ASN A 1 110 ? 5.341 10.435 2.512 1.00 83.06 110 ASN A C 1
ATOM 825 O O . ASN A 1 110 ? 4.810 11.528 2.727 1.00 83.06 110 ASN A O 1
ATOM 829 N N . ILE A 1 111 ? 4.720 9.279 2.742 1.00 87.50 111 ILE A N 1
ATOM 830 C CA . ILE A 1 111 ? 3.452 9.199 3.471 1.00 87.50 111 ILE A CA 1
ATOM 831 C C . ILE A 1 111 ? 3.505 8.120 4.547 1.00 87.50 111 ILE A C 1
ATOM 833 O O . ILE A 1 111 ? 4.076 7.049 4.347 1.00 87.50 111 ILE A O 1
ATOM 837 N N . THR A 1 112 ? 2.828 8.372 5.663 1.00 89.38 112 THR A N 1
ATOM 838 C CA . THR A 1 112 ? 2.594 7.373 6.709 1.00 89.38 112 THR A CA 1
ATOM 839 C C . THR A 1 112 ? 1.151 6.890 6.633 1.00 89.38 112 THR A C 1
ATOM 841 O O . THR A 1 112 ? 0.211 7.684 6.697 1.00 89.38 112 THR A O 1
ATOM 844 N N . LEU A 1 113 ? 0.971 5.581 6.489 1.00 88.62 113 LEU A N 1
ATOM 845 C CA . LEU A 1 113 ? -0.326 4.919 6.513 1.00 88.62 113 LEU A CA 1
ATOM 846 C C . LEU A 1 113 ? -0.860 4.792 7.946 1.00 88.62 113 LEU A C 1
ATOM 848 O O . LEU A 1 113 ? -0.133 4.897 8.932 1.00 88.62 113 LEU A O 1
ATOM 852 N N . SER A 1 114 ? -2.163 4.538 8.069 1.00 84.25 114 SER A N 1
ATOM 853 C CA . SER A 1 114 ? -2.817 4.332 9.364 1.00 84.25 114 SER A CA 1
ATOM 854 C C . SER A 1 114 ? -2.136 3.233 10.1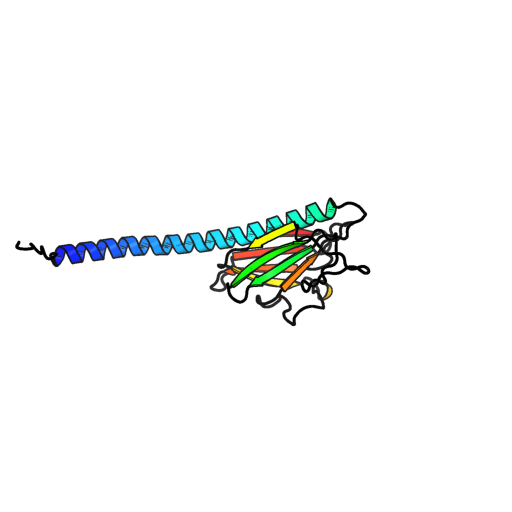90 1.00 84.25 114 SER A C 1
ATOM 856 O O . SER A 1 114 ? -1.935 2.124 9.708 1.00 84.25 114 SER A O 1
ATOM 858 N N . LYS A 1 115 ? -1.906 3.490 11.485 1.00 85.69 115 LYS A N 1
ATOM 859 C CA . LYS A 1 115 ? -1.455 2.473 12.460 1.00 85.69 115 LYS A CA 1
ATOM 860 C C . LYS A 1 115 ? -2.473 1.351 12.718 1.00 85.69 115 LYS A C 1
ATOM 862 O O . LYS A 1 115 ? -2.215 0.441 13.497 1.00 85.69 115 LYS A O 1
ATOM 867 N N . TYR A 1 116 ? -3.685 1.476 12.172 1.00 88.06 116 TYR A N 1
ATOM 868 C CA . TYR A 1 116 ? -4.772 0.521 12.391 1.00 88.06 116 TYR A CA 1
ATOM 869 C C . TYR A 1 116 ? -4.782 -0.628 11.380 1.00 88.06 116 TYR A C 1
ATOM 871 O O . TYR A 1 116 ? -5.746 -1.391 11.372 1.00 88.06 116 TYR A O 1
ATOM 879 N N . ILE A 1 117 ? -3.752 -0.738 10.535 1.00 88.75 117 ILE A N 1
ATOM 880 C CA . ILE A 1 117 ? -3.620 -1.824 9.566 1.00 88.75 117 ILE A CA 1
ATOM 881 C C . ILE A 1 117 ? -2.304 -2.577 9.715 1.00 88.75 117 ILE A C 1
ATOM 883 O O . ILE A 1 117 ? -1.311 -2.054 10.210 1.00 88.75 117 ILE A O 1
ATOM 887 N N . THR A 1 118 ? -2.315 -3.823 9.263 1.00 88.75 118 THR A N 1
ATOM 888 C CA . THR A 1 118 ? -1.128 -4.607 8.929 1.00 88.75 118 THR A CA 1
ATOM 889 C C . THR A 1 118 ? -1.192 -4.942 7.449 1.00 88.75 118 THR A C 1
ATOM 891 O O . THR A 1 118 ? -2.276 -5.195 6.922 1.00 88.75 118 THR A O 1
ATOM 894 N N . ILE A 1 119 ? -0.045 -4.907 6.774 1.00 88.31 119 ILE A N 1
ATOM 895 C CA . ILE A 1 119 ? 0.068 -5.274 5.365 1.00 88.31 119 ILE A CA 1
ATOM 896 C C . ILE A 1 119 ? 0.936 -6.519 5.264 1.00 88.31 119 ILE A C 1
ATOM 898 O O . ILE A 1 119 ? 2.083 -6.514 5.711 1.00 88.31 119 ILE A O 1
ATOM 902 N N . THR A 1 120 ? 0.397 -7.552 4.630 1.00 87.56 120 THR A N 1
ATOM 903 C CA . THR A 1 120 ? 1.134 -8.764 4.277 1.00 87.56 120 THR A CA 1
ATOM 904 C C . THR A 1 120 ? 1.320 -8.800 2.769 1.00 87.56 120 THR A C 1
ATOM 906 O O . THR A 1 120 ? 0.337 -8.782 2.025 1.00 87.56 120 THR A O 1
ATOM 909 N N . TYR A 1 121 ? 2.571 -8.854 2.311 1.00 88.31 121 TYR A N 1
ATOM 910 C CA . TYR A 1 121 ? 2.900 -8.958 0.894 1.00 88.31 121 TYR A CA 1
ATOM 911 C C . TYR A 1 121 ? 3.190 -10.412 0.511 1.00 88.31 121 TYR A C 1
ATOM 913 O O . TYR A 1 121 ? 3.993 -11.098 1.136 1.00 88.31 121 TYR A O 1
ATOM 921 N N . THR A 1 122 ? 2.532 -10.893 -0.538 1.00 89.56 122 THR A N 1
ATOM 922 C CA . THR A 1 122 ? 2.819 -12.178 -1.176 1.00 89.56 122 THR A CA 1
ATOM 923 C C . THR A 1 122 ? 3.225 -11.913 -2.624 1.00 89.56 122 THR A C 1
ATOM 925 O O . THR A 1 122 ? 2.384 -11.434 -3.388 1.00 89.56 122 THR A O 1
ATOM 928 N N . PRO A 1 123 ? 4.480 -12.190 -3.015 1.00 89.69 123 PRO A N 1
ATOM 929 C CA . PRO A 1 123 ? 4.940 -11.962 -4.382 1.00 89.69 123 PRO A CA 1
ATOM 930 C C . PRO A 1 123 ? 4.190 -12.856 -5.379 1.00 89.69 123 PRO A C 1
ATOM 932 O O . PRO A 1 123 ? 3.757 -13.949 -5.009 1.00 89.69 123 PRO A O 1
ATOM 935 N N . SER A 1 124 ? 4.051 -12.420 -6.637 1.00 90.25 124 SER A N 1
ATOM 936 C CA . SER A 1 124 ? 3.501 -13.285 -7.695 1.00 90.25 124 SER A CA 1
ATOM 937 C C . SER A 1 124 ? 4.424 -14.472 -7.974 1.00 90.25 124 SER A C 1
ATOM 939 O O . SER A 1 124 ? 3.944 -15.586 -8.149 1.00 90.25 124 SER A O 1
ATOM 941 N N . ASP A 1 125 ? 5.739 -14.230 -7.936 1.00 87.75 125 ASP A N 1
ATOM 942 C CA . ASP A 1 125 ? 6.807 -15.191 -8.213 1.00 87.75 125 ASP A CA 1
ATOM 943 C C . ASP A 1 125 ? 8.066 -14.836 -7.408 1.00 87.75 125 ASP A C 1
ATOM 945 O O . ASP A 1 125 ? 8.217 -13.709 -6.933 1.00 87.75 125 ASP A O 1
ATOM 949 N N . ALA A 1 126 ? 9.010 -15.772 -7.275 1.00 82.56 126 ALA A N 1
ATOM 950 C CA . ALA A 1 126 ? 10.226 -15.562 -6.479 1.00 82.56 126 ALA A CA 1
ATOM 951 C C . ALA A 1 126 ? 11.055 -14.341 -6.931 1.00 82.56 126 ALA A C 1
ATOM 953 O O . ALA A 1 126 ? 11.638 -13.658 -6.089 1.00 82.56 126 ALA A O 1
ATOM 954 N N . ASP A 1 127 ? 11.041 -14.021 -8.227 1.00 82.88 127 ASP A N 1
ATOM 955 C CA . ASP A 1 127 ? 11.777 -12.892 -8.807 1.00 82.88 127 ASP A CA 1
ATOM 956 C C . ASP A 1 127 ? 11.185 -11.522 -8.442 1.00 82.88 127 ASP A C 1
ATOM 958 O O . ASP A 1 127 ? 11.860 -10.503 -8.590 1.00 82.88 127 ASP A O 1
ATOM 962 N N . GLN A 1 128 ? 9.949 -11.481 -7.927 1.00 83.25 128 GLN A N 1
ATOM 963 C CA . GLN A 1 128 ? 9.296 -10.256 -7.446 1.00 83.25 128 GLN A CA 1
ATOM 964 C C . GLN A 1 128 ? 9.735 -9.860 -6.038 1.00 83.25 128 GLN A C 1
ATOM 966 O O . GLN A 1 128 ? 9.406 -8.770 -5.558 1.00 83.25 128 GLN A O 1
ATOM 971 N N . LEU A 1 129 ? 10.467 -10.747 -5.367 1.00 75.50 129 LEU A N 1
ATOM 972 C CA . LEU A 1 129 ? 11.212 -10.404 -4.173 1.00 75.50 129 LEU A CA 1
ATOM 973 C C . LEU A 1 129 ? 12.513 -9.716 -4.585 1.00 75.50 129 LEU A C 1
ATOM 975 O O . LEU A 1 129 ? 13.149 -10.061 -5.585 1.00 75.50 129 LEU A O 1
ATOM 979 N N . GLU A 1 130 ? 12.933 -8.748 -3.783 1.00 69.06 130 GLU A N 1
ATOM 980 C CA . GLU A 1 130 ? 14.297 -8.248 -3.868 1.00 69.06 130 GLU A CA 1
ATOM 981 C C . GLU A 1 130 ? 15.224 -9.091 -2.990 1.00 69.06 130 GLU A C 1
ATOM 983 O O . GLU A 1 130 ? 14.883 -9.439 -1.856 1.00 69.06 130 GLU A O 1
ATOM 988 N N . SER A 1 131 ? 16.392 -9.451 -3.532 1.00 48.38 131 SER A N 1
ATOM 989 C CA . SER A 1 131 ? 17.434 -10.184 -2.809 1.00 48.38 131 SER A CA 1
ATOM 990 C C . SER A 1 131 ? 18.517 -9.207 -2.371 1.00 48.38 131 SER A C 1
ATOM 992 O O . SER A 1 131 ? 19.467 -8.946 -3.103 1.00 48.38 131 SER A O 1
ATOM 994 N N . GLY A 1 132 ? 18.363 -8.668 -1.166 1.00 41.97 132 GLY A N 1
ATOM 995 C CA . GLY A 1 132 ? 19.320 -7.757 -0.553 1.00 41.97 132 GLY A CA 1
ATOM 996 C C . GLY A 1 132 ? 18.614 -6.725 0.317 1.00 41.97 132 GLY A C 1
ATOM 997 O O . GLY A 1 132 ? 17.669 -6.092 -0.136 1.00 41.97 132 GLY A O 1
ATOM 998 N N . TYR A 1 133 ? 19.138 -6.557 1.533 1.00 43.03 133 TYR A N 1
ATOM 999 C CA . TYR A 1 133 ? 18.822 -5.541 2.549 1.00 43.03 133 TYR A CA 1
ATOM 1000 C C . TYR A 1 133 ? 17.885 -5.924 3.693 1.00 43.03 133 TYR A C 1
ATOM 1002 O O . TYR A 1 133 ? 16.689 -5.665 3.676 1.00 43.03 133 TYR A O 1
ATOM 1010 N N . GLY A 1 134 ? 18.516 -6.457 4.750 1.00 39.84 134 GLY A N 1
ATOM 1011 C CA . GLY A 1 134 ? 17.869 -6.932 5.971 1.00 39.84 134 GLY A CA 1
ATOM 1012 C C . GLY A 1 134 ? 17.236 -8.300 5.749 1.00 39.84 134 GLY A C 1
ATOM 1013 O O . GLY A 1 134 ? 16.725 -8.591 4.675 1.00 39.84 134 GLY A O 1
ATOM 1014 N N . ASN A 1 135 ? 17.274 -9.175 6.748 1.00 38.44 135 ASN A N 1
ATOM 1015 C CA . ASN A 1 135 ? 16.694 -10.519 6.642 1.00 38.44 135 ASN A CA 1
ATOM 1016 C C . ASN A 1 135 ? 15.151 -10.518 6.572 1.00 38.44 135 ASN A C 1
ATOM 1018 O O . ASN A 1 135 ? 14.536 -11.582 6.604 1.00 38.44 135 ASN A O 1
ATOM 1022 N N . ASP A 1 136 ? 14.522 -9.353 6.431 1.00 49.22 136 ASP A N 1
ATOM 1023 C CA . ASP A 1 136 ? 13.090 -9.178 6.621 1.00 49.22 136 ASP A CA 1
ATOM 1024 C C . ASP A 1 136 ? 12.403 -9.095 5.259 1.00 49.22 136 ASP A C 1
ATOM 1026 O O . ASP A 1 136 ? 11.997 -8.035 4.774 1.00 49.22 136 ASP A O 1
ATOM 1030 N N . LYS A 1 137 ? 12.291 -10.261 4.615 1.00 50.88 137 LYS A N 1
ATOM 1031 C CA . LYS A 1 137 ? 11.413 -10.437 3.458 1.00 50.88 137 LYS A CA 1
ATOM 1032 C C . LYS A 1 137 ? 9.997 -10.073 3.910 1.00 50.88 137 LYS A C 1
ATOM 1034 O O . LYS A 1 137 ? 9.495 -10.673 4.852 1.00 50.88 137 LYS A O 1
ATOM 1039 N N . GLY A 1 138 ? 9.361 -9.099 3.250 1.00 51.28 138 GLY A N 1
ATOM 1040 C CA . GLY A 1 138 ? 8.032 -8.537 3.568 1.00 51.28 138 GLY A CA 1
ATOM 1041 C C . GLY A 1 138 ? 6.833 -9.502 3.559 1.00 51.28 138 GLY A C 1
ATOM 1042 O O . GLY A 1 138 ? 5.699 -9.069 3.381 1.00 51.28 138 GLY A O 1
ATOM 1043 N N . THR A 1 139 ? 7.053 -10.798 3.750 1.00 50.72 139 THR A N 1
ATOM 1044 C CA . THR A 1 139 ? 6.033 -11.846 3.761 1.00 50.72 139 THR A CA 1
ATOM 1045 C C . THR A 1 139 ? 5.296 -11.989 5.090 1.00 50.72 139 THR A C 1
ATOM 1047 O O . THR A 1 139 ? 4.250 -12.627 5.116 1.00 50.72 139 THR A O 1
ATOM 1050 N N . ASP A 1 140 ? 5.795 -11.406 6.184 1.00 53.34 140 ASP A N 1
ATOM 1051 C CA . ASP A 1 140 ? 5.247 -11.587 7.541 1.00 53.34 140 ASP A CA 1
ATOM 1052 C C . ASP A 1 140 ? 4.759 -10.290 8.213 1.00 53.34 140 ASP A C 1
ATOM 1054 O O . ASP A 1 140 ? 4.429 -10.274 9.398 1.00 53.34 140 ASP A O 1
ATOM 1058 N N . GLY A 1 141 ? 4.697 -9.187 7.462 1.00 55.78 141 GLY A N 1
ATOM 1059 C CA . GLY A 1 141 ? 4.230 -7.905 7.984 1.00 55.78 141 GLY A CA 1
ATOM 1060 C C . GLY A 1 141 ? 5.205 -7.216 8.942 1.00 55.78 141 GLY A C 1
ATOM 1061 O O . GLY A 1 141 ? 4.804 -6.240 9.568 1.00 55.78 141 GLY A O 1
ATOM 1062 N N . SER A 1 142 ? 6.461 -7.668 9.060 1.00 57.97 142 SER A N 1
ATOM 1063 C CA . SER A 1 142 ? 7.574 -6.965 9.738 1.00 57.97 142 SER A CA 1
ATOM 1064 C C . SER A 1 142 ? 8.619 -6.396 8.779 1.00 57.97 142 SER A C 1
ATOM 1066 O O . SER A 1 142 ? 9.444 -5.589 9.198 1.00 57.97 142 SER A O 1
ATOM 1068 N N . GLY A 1 143 ? 8.573 -6.796 7.509 1.00 67.62 143 GLY A N 1
ATOM 1069 C CA . GLY A 1 143 ? 9.612 -6.473 6.538 1.00 67.62 143 GLY A CA 1
ATOM 1070 C C . GLY A 1 143 ? 9.457 -5.151 5.794 1.00 67.62 143 GLY A C 1
ATOM 1071 O O . GLY A 1 143 ? 8.497 -4.391 5.950 1.00 67.62 143 GLY A O 1
ATOM 1072 N N . GLN A 1 144 ? 10.451 -4.904 4.948 1.00 76.38 144 GLN A N 1
ATOM 1073 C CA . GLN A 1 144 ? 10.450 -3.845 3.947 1.00 76.38 144 GLN A CA 1
ATOM 1074 C C . GLN A 1 144 ? 10.276 -4.491 2.574 1.00 76.38 144 GLN A C 1
ATOM 1076 O O . GLN A 1 144 ? 10.713 -5.620 2.346 1.00 76.38 144 GLN A O 1
ATOM 1081 N N . TRP A 1 145 ? 9.638 -3.790 1.646 1.00 78.62 145 TRP A N 1
ATOM 1082 C CA . TRP A 1 145 ? 9.580 -4.232 0.257 1.00 78.62 145 TRP A CA 1
ATOM 1083 C C . TRP A 1 145 ? 9.599 -3.049 -0.697 1.00 78.62 145 TRP A C 1
ATOM 1085 O O . TRP A 1 145 ? 9.360 -1.898 -0.318 1.00 78.62 145 TRP A O 1
ATOM 1095 N N . TYR A 1 146 ? 9.894 -3.363 -1.951 1.00 82.94 146 TYR A N 1
ATOM 1096 C CA . TYR A 1 146 ? 10.060 -2.392 -3.016 1.00 82.94 146 TYR A CA 1
ATOM 1097 C C . TYR A 1 146 ? 9.117 -2.732 -4.152 1.00 82.94 146 TYR A C 1
ATOM 1099 O O . TYR A 1 146 ? 8.956 -3.899 -4.507 1.00 82.94 146 TYR A O 1
ATOM 1107 N N . ILE A 1 147 ? 8.504 -1.697 -4.708 1.00 87.00 147 ILE A N 1
ATOM 1108 C CA . ILE A 1 147 ? 7.716 -1.782 -5.927 1.00 87.00 147 ILE A CA 1
ATOM 1109 C C . ILE A 1 147 ? 8.405 -0.905 -6.956 1.00 87.00 147 ILE A C 1
ATOM 1111 O O . ILE A 1 147 ? 8.509 0.308 -6.770 1.00 87.00 147 ILE A O 1
ATOM 1115 N N . LYS A 1 148 ? 8.918 -1.524 -8.015 1.00 86.19 148 LYS A N 1
ATOM 1116 C CA . LYS A 1 148 ? 9.622 -0.836 -9.097 1.00 86.19 148 LYS A CA 1
ATOM 1117 C C . LYS A 1 148 ? 8.916 -1.141 -10.403 1.00 86.19 148 LYS A C 1
ATOM 1119 O O . LYS A 1 148 ? 8.704 -2.306 -10.733 1.00 86.19 148 LYS A O 1
ATOM 1124 N N . PHE A 1 149 ? 8.582 -0.093 -11.140 1.00 86.00 149 PHE A N 1
ATOM 1125 C CA . PHE A 1 149 ? 8.016 -0.217 -12.475 1.00 86.00 149 PHE A CA 1
ATOM 1126 C C . PHE A 1 149 ? 9.117 -0.078 -13.517 1.00 86.00 149 PHE A C 1
ATOM 1128 O O . PHE A 1 149 ? 10.139 0.550 -13.266 1.00 86.00 149 PHE A O 1
ATOM 1135 N N . ASP A 1 150 ? 8.916 -0.668 -14.681 1.00 85.19 150 ASP A N 1
ATOM 1136 C CA . ASP A 1 150 ? 9.743 -0.457 -15.854 1.00 85.19 150 ASP A CA 1
ATOM 1137 C C . ASP A 1 150 ? 9.248 0.782 -16.603 1.00 85.19 150 ASP A C 1
ATOM 1139 O O . ASP A 1 150 ? 8.078 0.861 -16.984 1.00 85.19 150 ASP A O 1
ATOM 1143 N N . LYS A 1 151 ? 10.126 1.760 -16.843 1.00 82.81 151 LYS A N 1
ATOM 1144 C CA . LYS A 1 151 ? 9.736 3.000 -17.530 1.00 82.81 151 LYS A CA 1
ATOM 1145 C C . LYS A 1 151 ? 9.290 2.803 -18.980 1.00 82.81 151 LYS A C 1
ATOM 1147 O O . LYS A 1 151 ? 8.458 3.569 -19.459 1.00 82.81 151 LYS A O 1
ATOM 1152 N N . ALA A 1 152 ? 9.839 1.811 -19.684 1.00 83.50 152 ALA A N 1
ATOM 1153 C CA . ALA A 1 152 ? 9.587 1.626 -21.111 1.00 83.50 152 ALA A CA 1
ATOM 1154 C C . ALA A 1 152 ? 8.247 0.923 -21.363 1.00 83.50 152 ALA A C 1
ATOM 1156 O O . ALA A 1 152 ? 7.505 1.286 -22.274 1.00 83.50 152 ALA A O 1
ATOM 1157 N N . THR A 1 153 ? 7.932 -0.073 -20.540 1.00 86.31 153 THR A N 1
ATOM 1158 C CA . THR A 1 153 ? 6.788 -0.972 -20.727 1.00 86.31 153 THR A CA 1
ATOM 1159 C C . THR A 1 153 ? 5.658 -0.713 -19.733 1.00 86.31 153 THR A C 1
ATOM 1161 O O . THR A 1 153 ? 4.508 -1.032 -20.022 1.00 86.31 153 THR A O 1
ATOM 1164 N N . GLY A 1 154 ? 5.948 -0.108 -18.578 1.00 85.06 154 GLY A N 1
ATOM 1165 C CA . GLY A 1 154 ? 5.009 0.008 -17.461 1.00 85.06 154 GLY A CA 1
ATOM 1166 C C . GLY A 1 154 ? 4.823 -1.291 -16.672 1.00 85.06 154 GLY A C 1
ATOM 1167 O O . GLY A 1 154 ? 4.028 -1.298 -15.732 1.00 85.06 154 GLY A O 1
ATOM 1168 N N . ALA A 1 155 ? 5.541 -2.363 -17.029 1.00 90.81 155 ALA A N 1
ATOM 1169 C CA . ALA A 1 155 ? 5.554 -3.623 -16.295 1.00 90.81 155 ALA A CA 1
ATOM 1170 C C . ALA A 1 155 ? 6.158 -3.444 -14.895 1.00 90.81 155 ALA A C 1
ATOM 1172 O O . ALA A 1 155 ? 6.820 -2.450 -14.599 1.00 90.81 155 ALA A O 1
ATOM 1173 N N . VAL A 1 156 ? 5.953 -4.419 -14.019 1.00 89.69 156 VAL A N 1
ATOM 1174 C CA . VAL A 1 156 ? 6.521 -4.419 -12.672 1.00 89.69 156 VAL A CA 1
ATOM 1175 C C . VAL A 1 156 ? 7.814 -5.216 -12.689 1.00 89.69 156 VAL A C 1
ATOM 1177 O O . VAL A 1 156 ? 7.820 -6.423 -12.922 1.00 89.69 156 VAL A O 1
ATOM 1180 N N . LEU A 1 157 ? 8.919 -4.532 -12.415 1.00 86.56 157 LEU A N 1
ATOM 1181 C CA . LEU A 1 157 ? 10.226 -5.161 -12.263 1.00 86.56 157 LEU A CA 1
ATOM 1182 C C . LEU A 1 157 ? 10.322 -5.901 -10.927 1.00 86.56 157 LEU A C 1
ATOM 1184 O O . LEU A 1 157 ? 10.961 -6.948 -10.854 1.00 86.56 157 LEU A O 1
ATOM 1188 N N . LYS A 1 158 ? 9.716 -5.333 -9.875 1.00 86.81 158 LYS A N 1
ATOM 1189 C CA . LYS A 1 158 ? 9.727 -5.846 -8.498 1.00 86.81 158 LYS A CA 1
ATOM 1190 C 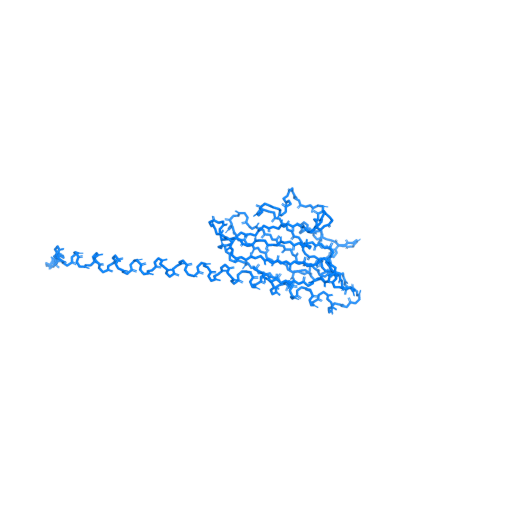C . LYS A 1 158 ? 8.472 -5.442 -7.752 1.00 86.81 158 LYS A C 1
ATOM 1192 O O . LYS A 1 158 ? 7.976 -4.337 -7.964 1.00 86.81 158 LYS A O 1
ATOM 1197 N N . GLY A 1 159 ? 8.020 -6.287 -6.830 1.00 87.81 159 GLY A N 1
ATOM 1198 C CA . GLY A 1 159 ? 6.849 -6.006 -6.002 1.00 87.81 159 GLY A CA 1
ATOM 1199 C C . GLY A 1 159 ? 5.522 -6.490 -6.591 1.00 87.81 159 GLY A C 1
ATOM 1200 O O . GLY A 1 159 ? 4.481 -6.239 -5.999 1.00 87.81 159 GLY A O 1
ATOM 1201 N N . ALA A 1 160 ? 5.488 -7.172 -7.738 1.00 92.38 160 ALA A N 1
ATOM 1202 C CA . ALA A 1 160 ? 4.214 -7.690 -8.235 1.00 92.38 160 ALA A CA 1
ATOM 1203 C C . ALA A 1 160 ? 3.673 -8.787 -7.311 1.00 92.38 160 ALA A C 1
ATOM 1205 O O . ALA A 1 160 ? 4.433 -9.584 -6.756 1.00 92.38 160 ALA A O 1
ATOM 1206 N N . GLY A 1 161 ? 2.351 -8.853 -7.164 1.00 92.06 161 GLY A N 1
ATOM 1207 C CA . GLY A 1 161 ? 1.702 -9.828 -6.298 1.00 92.06 161 GLY A CA 1
ATOM 1208 C C . GLY A 1 161 ? 0.511 -9.266 -5.534 1.00 92.06 161 GLY A C 1
ATOM 1209 O O . GLY A 1 161 ? -0.243 -8.423 -6.022 1.00 92.06 161 GLY A O 1
ATOM 1210 N N . LYS A 1 162 ? 0.312 -9.792 -4.330 1.00 92.69 162 LYS A N 1
ATOM 1211 C CA . LYS A 1 162 ? -0.864 -9.571 -3.492 1.00 92.69 162 LYS A CA 1
ATOM 1212 C C . LYS A 1 162 ? -0.470 -8.857 -2.202 1.00 92.69 162 LYS A C 1
ATOM 1214 O O . LYS A 1 162 ? 0.382 -9.339 -1.463 1.00 92.69 162 LYS A O 1
ATOM 1219 N N . TYR A 1 163 ? -1.155 -7.763 -1.895 1.00 92.56 163 TYR A N 1
ATOM 1220 C CA . TYR A 1 163 ? -1.020 -7.001 -0.655 1.00 92.56 163 TYR A CA 1
ATOM 1221 C C . TYR A 1 163 ? -2.300 -7.129 0.159 1.00 92.56 163 TYR A C 1
ATOM 1223 O O . TYR A 1 163 ? -3.332 -6.557 -0.193 1.00 92.56 163 TYR A O 1
ATOM 1231 N N . VAL A 1 164 ? -2.254 -7.908 1.234 1.00 92.62 164 VAL A N 1
ATOM 1232 C CA . VAL A 1 164 ? -3.399 -8.131 2.121 1.00 92.62 164 VAL A CA 1
ATOM 1233 C C . VAL A 1 164 ? -3.355 -7.122 3.254 1.00 92.62 164 VAL A C 1
ATOM 1235 O O . VAL A 1 164 ? -2.401 -7.110 4.027 1.00 92.62 164 VAL A O 1
ATOM 1238 N N . PHE A 1 165 ? -4.399 -6.306 3.364 1.00 92.81 165 PHE A N 1
ATOM 1239 C CA . PHE A 1 165 ? -4.587 -5.364 4.456 1.00 92.81 165 PHE A CA 1
ATOM 1240 C C . PHE A 1 165 ? -5.519 -5.991 5.484 1.00 92.81 165 PHE A C 1
ATOM 1242 O O . PHE A 1 165 ? -6.685 -6.260 5.186 1.00 92.81 165 PHE A O 1
ATOM 1249 N N . THR A 1 166 ? -5.021 -6.196 6.697 1.00 91.75 166 THR A N 1
ATOM 1250 C CA . THR A 1 166 ? -5.830 -6.600 7.851 1.00 91.75 166 THR A CA 1
ATOM 1251 C C . THR A 1 166 ? -5.880 -5.476 8.870 1.00 91.75 166 THR A C 1
ATOM 1253 O O . THR A 1 166 ? -4.987 -4.631 8.911 1.00 91.75 166 THR A O 1
ATOM 1256 N N . ASP A 1 167 ? -6.907 -5.447 9.710 1.00 90.69 167 ASP A N 1
ATOM 1257 C CA . ASP A 1 167 ? -6.938 -4.542 10.851 1.00 90.69 167 ASP A CA 1
ATOM 1258 C C . ASP A 1 167 ? -6.010 -5.043 11.980 1.00 90.69 167 ASP A C 1
ATOM 1260 O O . ASP A 1 167 ? -5.346 -6.077 11.869 1.00 90.69 167 ASP A O 1
ATOM 1264 N N . THR A 1 168 ? -5.961 -4.319 13.100 1.00 84.50 168 THR A N 1
ATOM 1265 C CA . THR A 1 168 ? -5.138 -4.698 14.266 1.00 84.50 168 THR A CA 1
ATOM 1266 C C . THR A 1 168 ? -5.563 -5.998 14.956 1.00 84.50 168 THR A C 1
ATOM 1268 O O . THR A 1 168 ? -4.841 -6.477 15.825 1.00 84.50 168 THR A O 1
ATOM 1271 N N . LYS A 1 169 ? -6.746 -6.534 14.642 1.00 86.50 169 LYS A N 1
ATOM 1272 C CA . LYS A 1 169 ? -7.246 -7.816 15.157 1.00 86.50 169 LYS A CA 1
ATOM 1273 C C . LYS A 1 169 ? -6.950 -8.973 14.199 1.00 86.50 169 LYS A C 1
ATOM 1275 O O . LYS A 1 169 ? -7.108 -10.122 14.595 1.00 86.50 169 LYS A O 1
ATOM 1280 N N . GLY A 1 170 ? -6.504 -8.671 12.978 1.00 85.56 170 GLY A N 1
ATOM 1281 C CA . GLY A 1 170 ? -6.280 -9.644 11.913 1.00 85.56 170 GLY A CA 1
ATOM 1282 C C . GLY A 1 170 ? -7.473 -9.808 10.969 1.00 85.56 170 GLY A C 1
ATOM 1283 O O . GLY A 1 170 ? -7.401 -10.632 10.059 1.00 85.56 170 GLY A O 1
ATOM 1284 N N . ASP A 1 171 ? -8.542 -9.023 11.134 1.00 91.06 171 ASP A N 1
ATOM 1285 C CA . ASP A 1 171 ? -9.705 -9.085 10.251 1.00 91.06 171 ASP A CA 1
ATOM 1286 C C . ASP A 1 171 ? -9.364 -8.466 8.890 1.00 91.06 171 ASP A C 1
ATOM 1288 O O . ASP A 1 171 ? -8.745 -7.401 8.810 1.00 91.06 171 ASP A O 1
ATOM 1292 N N . LEU A 1 172 ? -9.772 -9.120 7.799 1.00 93.75 172 LEU A N 1
ATOM 1293 C CA . LEU A 1 172 ? -9.520 -8.629 6.444 1.00 93.75 172 LEU A CA 1
ATOM 1294 C C . LEU A 1 172 ? -10.209 -7.275 6.223 1.00 93.75 172 LEU A C 1
ATOM 1296 O O . LEU A 1 172 ? -11.429 -7.158 6.324 1.00 93.75 172 LEU A O 1
ATOM 1300 N N . VAL A 1 173 ? -9.421 -6.269 5.846 1.00 94.31 173 VAL A N 1
ATOM 1301 C CA . VAL A 1 173 ? -9.917 -4.959 5.409 1.00 94.31 173 VAL A CA 1
ATOM 1302 C C . VAL A 1 173 ? -10.115 -4.964 3.900 1.00 94.31 173 VAL A C 1
ATOM 1304 O O . VAL A 1 173 ? -11.195 -4.619 3.428 1.00 94.31 173 VAL A O 1
ATOM 1307 N N . SER A 1 174 ? -9.070 -5.327 3.149 1.00 96.25 174 SER A N 1
ATOM 1308 C CA . SER A 1 174 ? -9.087 -5.414 1.685 1.00 96.25 174 SER A CA 1
ATOM 1309 C C . SER A 1 174 ? -7.807 -6.071 1.163 1.00 96.25 174 SER A C 1
ATOM 1311 O O . SER A 1 174 ? -6.833 -6.244 1.895 1.00 96.25 174 SER A O 1
ATOM 1313 N N . THR A 1 175 ? -7.791 -6.446 -0.111 1.00 95.50 175 THR A N 1
ATOM 1314 C CA . THR A 1 175 ? -6.593 -6.892 -0.817 1.00 95.50 175 THR A CA 1
ATOM 1315 C C . THR A 1 175 ? -6.329 -6.021 -2.040 1.00 95.50 175 THR A C 1
ATOM 1317 O O . THR A 1 175 ? -7.220 -5.829 -2.862 1.00 95.50 175 THR A O 1
ATOM 1320 N N . VAL A 1 176 ? -5.089 -5.565 -2.207 1.00 96.44 176 VAL A N 1
ATOM 1321 C CA . VAL A 1 176 ? -4.617 -4.923 -3.440 1.00 96.44 176 VAL A CA 1
ATOM 1322 C C . VAL A 1 176 ? -3.820 -5.936 -4.254 1.00 96.44 176 VAL A C 1
ATOM 1324 O O . VAL A 1 176 ? -2.921 -6.590 -3.728 1.00 96.44 176 VAL A O 1
ATOM 1327 N N . TYR A 1 177 ? -4.152 -6.071 -5.532 1.00 96.50 177 TYR A N 1
ATOM 1328 C CA . TYR A 1 177 ? -3.429 -6.915 -6.482 1.00 96.50 177 TYR A CA 1
ATOM 1329 C C . TYR A 1 177 ? -2.640 -6.029 -7.435 1.00 96.50 177 TYR A C 1
ATOM 1331 O O . TYR A 1 177 ? -3.189 -5.049 -7.932 1.00 96.50 177 TYR A O 1
ATOM 1339 N N . LEU A 1 178 ? -1.384 -6.386 -7.693 1.00 95.94 178 LEU A N 1
ATOM 1340 C CA . LEU A 1 178 ? -0.501 -5.715 -8.640 1.00 95.94 178 LEU A CA 1
ATOM 1341 C C . LEU A 1 178 ? -0.010 -6.726 -9.683 1.00 95.94 178 LEU A C 1
ATOM 1343 O O . LEU A 1 178 ? 0.688 -7.681 -9.341 1.00 95.94 178 LEU A O 1
ATOM 1347 N N . ASP A 1 179 ? -0.394 -6.514 -10.941 1.00 95.19 179 ASP A N 1
ATOM 1348 C CA . ASP A 1 179 ? -0.062 -7.384 -12.069 1.00 95.19 179 ASP A CA 1
ATOM 1349 C C . ASP A 1 179 ? 1.359 -7.132 -12.586 1.00 95.19 179 ASP A C 1
ATOM 1351 O O . ASP A 1 179 ? 1.733 -5.996 -12.883 1.00 95.19 179 ASP A O 1
ATOM 1355 N N . ALA A 1 180 ? 2.134 -8.209 -12.736 1.00 92.81 180 ALA A N 1
ATOM 1356 C CA . ALA A 1 180 ? 3.542 -8.123 -13.104 1.00 92.81 180 ALA A CA 1
ATOM 1357 C C . ALA A 1 180 ? 3.761 -7.615 -14.535 1.00 92.81 180 ALA A C 1
ATOM 1359 O O . ALA A 1 180 ? 4.660 -6.815 -14.781 1.00 92.81 180 ALA A O 1
ATOM 1360 N N . ALA A 1 181 ? 2.941 -8.064 -15.485 1.00 91.69 181 ALA A N 1
ATOM 1361 C CA . ALA A 1 181 ? 3.155 -7.790 -16.902 1.00 91.69 181 ALA A CA 1
ATOM 1362 C C . ALA A 1 181 ? 2.751 -6.364 -17.295 1.00 91.69 181 ALA A C 1
ATOM 1364 O O . ALA A 1 181 ? 3.361 -5.766 -18.177 1.00 91.69 181 ALA A O 1
ATOM 1365 N N . THR A 1 182 ? 1.714 -5.823 -16.656 1.00 89.75 182 THR A N 1
ATOM 1366 C CA . THR A 1 182 ? 1.082 -4.566 -17.078 1.00 89.75 182 THR A CA 1
ATOM 1367 C C . THR A 1 182 ? 1.275 -3.409 -16.102 1.00 89.75 182 THR A C 1
ATOM 1369 O O . THR A 1 182 ? 1.063 -2.261 -16.488 1.00 89.75 182 THR A O 1
ATOM 1372 N N . GLY A 1 183 ? 1.618 -3.680 -14.836 1.00 88.75 183 GLY A N 1
ATOM 1373 C CA . GLY A 1 183 ? 1.599 -2.668 -13.771 1.00 88.75 183 GLY A CA 1
ATOM 1374 C C . GLY A 1 183 ? 0.192 -2.239 -13.344 1.00 88.75 183 GLY A C 1
ATOM 1375 O O . GLY A 1 183 ? 0.041 -1.380 -12.468 1.00 88.75 183 GLY A O 1
ATOM 1376 N N . ASN A 1 184 ? -0.848 -2.850 -13.923 1.00 92.19 184 ASN A N 1
ATOM 1377 C CA . ASN A 1 184 ? -2.221 -2.629 -13.503 1.00 92.19 184 ASN A CA 1
ATOM 1378 C C . ASN A 1 184 ? -2.420 -3.136 -12.078 1.00 92.19 184 ASN A C 1
ATOM 1380 O O . ASN A 1 184 ? -1.879 -4.165 -11.672 1.00 92.19 184 ASN A O 1
ATOM 1384 N N . HIS A 1 185 ? -3.251 -2.425 -11.329 1.00 94.50 185 HIS A N 1
ATOM 1385 C CA . HIS A 1 185 ? -3.575 -2.791 -9.964 1.00 94.50 185 HIS A CA 1
ATOM 1386 C C . HIS A 1 185 ? -5.039 -2.511 -9.651 1.00 94.50 185 HIS A C 1
ATOM 1388 O O . HIS A 1 185 ? -5.660 -1.625 -10.239 1.00 94.50 185 HIS A O 1
ATOM 1394 N N . TYR A 1 186 ? -5.601 -3.300 -8.740 1.00 94.69 186 TYR A N 1
ATOM 1395 C CA . TYR A 1 186 ? -6.995 -3.175 -8.326 1.00 94.69 186 TYR A CA 1
ATOM 1396 C C . TYR A 1 186 ? -7.201 -3.636 -6.883 1.00 94.69 186 TYR A C 1
ATOM 1398 O O . TYR A 1 186 ? -6.421 -4.416 -6.332 1.00 94.69 186 TYR A O 1
ATOM 1406 N N . ILE A 1 187 ? -8.286 -3.146 -6.287 1.00 95.81 187 ILE A N 1
ATOM 1407 C CA . ILE A 1 187 ? -8.684 -3.403 -4.903 1.00 95.81 187 ILE A CA 1
ATOM 1408 C C . ILE A 1 187 ? -9.826 -4.429 -4.893 1.00 95.81 187 ILE A C 1
ATOM 1410 O O . ILE A 1 187 ? -10.750 -4.325 -5.703 1.00 95.81 187 ILE A O 1
ATOM 1414 N N . LYS A 1 188 ? -9.779 -5.400 -3.977 1.00 91.56 188 LYS A N 1
ATOM 1415 C CA . LYS A 1 188 ? -10.839 -6.388 -3.732 1.00 91.56 188 LYS A CA 1
ATOM 1416 C C . LYS A 1 188 ? -11.185 -6.504 -2.251 1.00 91.56 188 LYS A C 1
ATOM 1418 O O . LYS A 1 188 ? -10.287 -6.296 -1.398 1.00 91.56 188 LYS A O 1
#

Solvent-accessible surface area (backbone atoms only — not comparable to full-atom values): 10183 Å² total; per-residue (Å²): 138,86,84,83,82,82,75,82,51,74,65,58,53,52,52,50,53,53,52,49,53,55,54,52,55,55,52,55,57,54,54,54,53,52,45,53,50,41,34,52,51,30,54,52,51,52,52,51,47,53,53,49,50,52,53,50,23,59,69,56,57,92,92,43,49,46,22,35,38,39,40,36,46,40,87,91,68,51,23,37,38,41,38,34,33,62,25,73,29,38,40,46,92,78,72,48,68,38,44,105,86,63,46,67,48,60,72,76,44,77,49,75,41,42,59,41,36,43,56,33,40,44,57,71,48,81,72,24,50,80,94,79,70,71,96,40,66,28,62,76,50,70,20,47,48,50,38,27,42,36,43,90,75,39,18,34,66,26,44,18,21,38,37,40,32,20,34,83,86,64,50,80,72,40,35,40,40,35,40,42,78,62,48,52,67,52,78,87

Secondary structure (DSSP, 8-state):
------PPPHHHHHHHHHHHHHHHHHHHHHHHHHHHHHHHHHHHHHHHHHHHHHHHHHH--TTSPPPEEEEEE-TTT--EEEEEE-SSS-EETTTEE--TT-----EEEEEE--TTEEEEEEESSGGGS---SSS-BTTSSSSEEEEEE-TTT--EEE--EEEEEEETTS-EEEEEEE-TTT--EEE-

Sequence (188 aa):
MKRSNKGYSLVELLIVIAIMAILSGVAVVSVGLIKQARARDAVQSFNSQLTSTWLQTKAIGEKQDSMYMKVVRNGNQADFTISLYDGTTKKDLSGGTVDNNGHVTAETGNITLSKYITITYTPSDADQLESGYGNDKGTDGSGQWYIKFDKATGAVLKGAGKYVFTDTKGDLVSTVYLDAATGNHYIK

Nearest PDB structures (foldseek):
  7q04-assembly1_E  TM=3.331E-01  e=2.188E-01  Comamonas sp.
  7q05-assembly1_E  TM=2.795E-01  e=5.900E-01  Comamonas sp.
  6g4q-assembly1_B  TM=2.628E-01  e=2.393E+00  Homo sapiens

Foldseek 3Di:
DDDDDDDDDPVNVVVVVVVVVVVVVVVVVVVVVVLLVLLVVLVVVVVVVLVVLLVLQQVDDPQFFGKKWKWAQDPVLQKIKIWIWNRNADDPPQNRGQDPHRDGIDGPDMDIGDSFKFKAADAPDPQQFDDDHDPAGRRPRRHMFMWTAGNPQSFTRHRAAKIFIAGPVRHTSWIKGAHRRHRDIDID